Protein AF-A0A8J8A325-F1 (afdb_monomer)

Mean predicted aligned error: 7.67 Å

pLDDT: mean 87.7, std 11.77, range [43.84, 98.25]

Nearest PDB structures (foldseek):
  5xjj-assembly1_A  TM=2.596E-01  e=2.024E+00  Camelina sativa
  3zym-assembly3_C  TM=2.268E-01  e=5.357E+00  Rattus norvegicus
  7dqk-assembly1_A  TM=1.628E-01  e=7.516E+00  Nicotiana tabacum

Secondary structure (DSSP, 8-state):
---PPPPPP-HHHHHS-HHHHHHHHHHHHHHHHHHHHHHHH--SHHHHHHHHHHHHHHHHHHHHHHHHHHHHHHHHHHTT-SSS-PPPPPHHHHHHHHHHHHHHHHHHHHHHHHHHHHHHHHHHHHHTT--PPPTT---HHHHHGGG--HHHHHHHHHHHHHHHHHHHHHHHHHS---HHHHHHHHHHHHHIIIIIHHHHHHHHHHHHHHHTTTSHHHHHHHHHHHHHHHHHHHHHHHHHHHTS--S-HHHHHHHHHHHHHHHHHHHHHHHHHHHH--

Structure (mmCIF, N/CA/C/O backbone):
data_AF-A0A8J8A325-F1
#
_entry.id   AF-A0A8J8A325-F1
#
loop_
_atom_site.group_PDB
_atom_site.id
_atom_site.type_symbol
_atom_site.label_atom_id
_atom_site.label_alt_id
_atom_site.label_comp_id
_atom_site.label_asym_id
_atom_site.label_entity_id
_atom_site.label_seq_id
_atom_site.pdbx_PDB_ins_code
_atom_site.Cartn_x
_atom_site.Cartn_y
_atom_site.Cartn_z
_atom_site.occupancy
_atom_site.B_iso_or_equiv
_atom_site.auth_seq_id
_atom_site.auth_comp_id
_atom_site.auth_asym_id
_atom_site.auth_atom_id
_atom_site.pdbx_PDB_model_num
ATOM 1 N N . MET A 1 1 ? -30.802 11.562 49.527 1.00 43.84 1 MET A N 1
ATOM 2 C CA . MET A 1 1 ? -29.420 11.475 49.012 1.00 43.84 1 MET A CA 1
ATOM 3 C C . MET A 1 1 ? -29.499 11.522 47.497 1.00 43.84 1 MET A C 1
ATOM 5 O O . MET A 1 1 ? -30.023 10.593 46.902 1.00 43.84 1 MET A O 1
ATOM 9 N N . THR A 1 2 ? -29.110 12.636 46.887 1.00 47.75 2 THR A N 1
ATOM 10 C CA . THR A 1 2 ? -29.071 12.810 45.428 1.00 47.75 2 THR A CA 1
ATOM 11 C C . THR A 1 2 ? -27.750 12.255 44.907 1.00 47.75 2 THR A C 1
ATOM 13 O O . THR A 1 2 ? -26.693 12.781 45.242 1.00 47.75 2 THR A O 1
ATOM 16 N N . SER A 1 3 ? -27.804 11.169 44.136 1.00 54.34 3 SER A N 1
ATOM 17 C CA . SER A 1 3 ? -26.641 10.599 43.458 1.00 54.34 3 SER A CA 1
ATOM 18 C C . SER A 1 3 ? -26.177 11.546 42.354 1.00 54.34 3 SER A C 1
ATOM 20 O O . SER A 1 3 ? -26.906 11.776 41.389 1.00 54.34 3 SER A O 1
ATOM 22 N N . THR A 1 4 ? -24.976 12.098 42.489 1.00 52.06 4 THR A N 1
ATOM 23 C CA . THR A 1 4 ? -24.301 12.807 41.400 1.00 52.06 4 THR A CA 1
ATOM 24 C C . THR A 1 4 ? -24.094 11.827 40.238 1.00 52.06 4 THR A C 1
ATOM 26 O O . THR A 1 4 ? -23.591 10.726 40.481 1.00 52.06 4 THR A O 1
ATOM 29 N N . PRO A 1 5 ? -24.487 12.165 38.997 1.00 61.00 5 PRO A N 1
ATOM 30 C CA . PRO A 1 5 ? -24.196 11.315 37.849 1.00 61.00 5 PRO A CA 1
ATOM 31 C C . PRO A 1 5 ? -22.674 11.160 37.690 1.00 61.00 5 PRO A C 1
ATOM 33 O O . PRO A 1 5 ? -21.934 12.095 38.014 1.00 61.00 5 PRO A O 1
ATOM 36 N N . PRO A 1 6 ? -22.189 9.998 37.220 1.00 59.59 6 PRO A N 1
ATOM 37 C CA . PRO A 1 6 ? -20.764 9.778 37.021 1.00 59.59 6 PRO A CA 1
ATOM 38 C C . PRO A 1 6 ? -20.214 10.827 36.051 1.00 59.59 6 PRO A C 1
ATOM 40 O O . PRO A 1 6 ? -20.786 11.070 34.987 1.00 59.59 6 PRO A O 1
ATOM 43 N N . THR A 1 7 ? -19.112 11.468 36.436 1.00 55.84 7 THR A N 1
ATOM 44 C CA . THR A 1 7 ? -18.393 12.420 35.590 1.00 55.84 7 THR A CA 1
ATOM 45 C C . THR A 1 7 ? -18.041 11.732 34.267 1.00 55.84 7 THR A C 1
ATOM 47 O O . THR A 1 7 ? -17.404 10.676 34.306 1.00 55.84 7 THR A O 1
ATOM 50 N N . PRO A 1 8 ? -18.436 12.283 33.103 1.00 58.28 8 PRO A N 1
ATOM 51 C CA . PRO A 1 8 ? -18.044 11.731 31.813 1.00 58.28 8 PRO A CA 1
ATOM 52 C C . PRO A 1 8 ? -16.519 11.627 31.744 1.00 58.28 8 PRO A C 1
ATOM 54 O O . PRO A 1 8 ? -15.821 12.527 32.221 1.00 58.28 8 PRO A O 1
ATOM 57 N N . GLY A 1 9 ? -16.004 10.544 31.157 1.00 56.97 9 GLY A N 1
ATOM 58 C CA . GLY A 1 9 ? -14.574 10.405 30.883 1.00 56.97 9 GLY A CA 1
ATOM 59 C C . GLY A 1 9 ? -14.024 11.615 30.105 1.00 56.97 9 GLY A C 1
ATOM 60 O O . GLY A 1 9 ? -14.7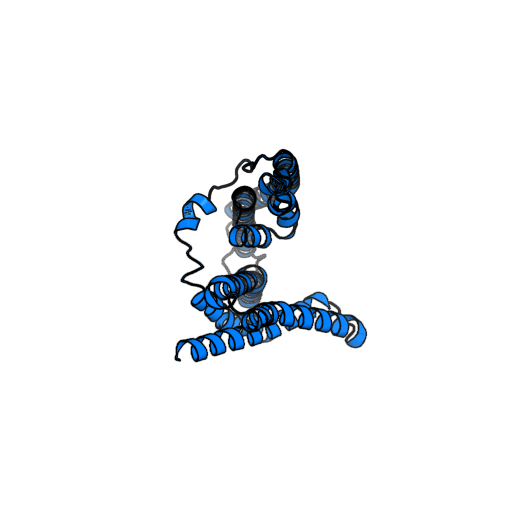93 12.396 29.539 1.00 56.97 9 GLY A O 1
ATOM 61 N N . PRO A 1 10 ? -12.698 11.826 30.087 1.00 50.62 10 PRO A N 1
ATOM 62 C CA . PRO A 1 10 ? -12.104 13.018 29.491 1.00 50.62 10 PRO A CA 1
ATOM 63 C C . PRO A 1 10 ? -12.486 13.150 28.007 1.00 50.62 10 PRO A C 1
ATOM 65 O O . PRO A 1 10 ? -11.943 12.451 27.153 1.00 50.62 10 PRO A O 1
ATOM 68 N N . LYS A 1 11 ? -13.384 14.101 27.704 1.00 56.84 11 LYS A N 1
ATOM 69 C CA . LYS A 1 11 ? -13.905 14.417 26.356 1.00 56.84 11 LYS A CA 1
ATOM 70 C C . LYS A 1 11 ? -12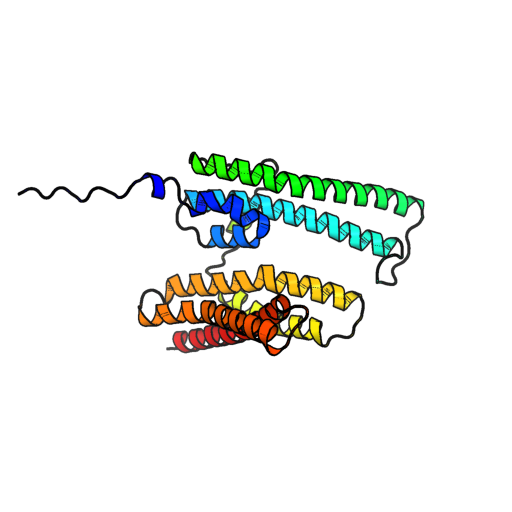.816 14.620 25.296 1.00 56.84 11 LYS A C 1
ATOM 72 O O . LYS A 1 11 ? -13.045 14.393 24.117 1.00 56.84 11 LYS A O 1
ATOM 77 N N . LEU A 1 12 ? -11.606 14.983 25.720 1.00 55.56 12 LEU A N 1
ATOM 78 C CA . LEU A 1 12 ? -10.454 15.180 24.842 1.00 55.56 12 LEU A CA 1
ATOM 79 C C . LEU A 1 12 ? -10.032 13.915 24.076 1.00 55.56 12 LEU A C 1
ATOM 81 O O . LEU A 1 12 ? -9.519 14.056 22.974 1.00 55.56 12 LEU A O 1
ATOM 85 N N . LEU A 1 13 ? -10.238 12.702 24.611 1.00 54.00 13 LEU A N 1
ATOM 86 C CA . LEU A 1 13 ? -9.902 11.457 23.896 1.00 54.00 13 LEU A CA 1
ATOM 87 C C . LEU A 1 13 ? -10.959 11.074 22.850 1.00 54.00 13 LEU A C 1
ATOM 89 O O . LEU A 1 13 ? -10.609 10.498 21.822 1.00 54.00 13 LEU A O 1
ATOM 93 N N . GLU A 1 14 ? -12.226 11.422 23.089 1.00 55.75 14 GLU A N 1
ATOM 94 C CA . GLU A 1 14 ? -13.307 11.288 22.102 1.00 55.75 14 GLU A CA 1
ATOM 95 C C . GLU A 1 14 ? -13.182 12.344 20.991 1.00 55.75 14 GLU A C 1
ATOM 97 O O . GLU A 1 14 ? -13.459 12.063 19.828 1.00 55.75 14 GLU A O 1
ATOM 102 N N . GLU A 1 15 ? -12.699 13.544 21.325 1.00 66.00 15 GLU A N 1
ATOM 103 C CA . GLU A 1 15 ? -12.418 14.612 20.358 1.00 66.00 15 GLU A CA 1
ATOM 104 C C . GLU A 1 15 ? -11.099 14.400 19.590 1.00 66.00 15 GLU A C 1
ATOM 106 O O . GLU A 1 15 ? -10.957 14.886 18.466 1.00 66.00 15 GLU A O 1
ATOM 111 N N . ARG A 1 16 ? -10.117 13.707 20.191 1.00 81.31 16 ARG A N 1
ATOM 112 C CA . ARG A 1 16 ? -8.750 13.533 19.663 1.00 81.31 16 ARG A CA 1
ATOM 113 C C . ARG A 1 16 ? -8.225 12.130 19.948 1.00 81.31 16 ARG A C 1
ATOM 115 O O . ARG A 1 16 ? -7.372 11.911 20.810 1.00 81.31 16 ARG A O 1
ATOM 122 N N . SER A 1 17 ? -8.740 11.168 19.200 1.00 89.38 17 SER A N 1
ATOM 123 C CA . SER A 1 17 ? -8.335 9.772 19.330 1.00 89.38 17 SER A CA 1
ATOM 124 C C . SER A 1 17 ? -6.838 9.571 19.032 1.00 89.38 17 SER A C 1
ATOM 126 O O . SER A 1 17 ? -6.261 10.185 18.126 1.00 89.38 17 SER A O 1
ATOM 128 N N . LEU A 1 18 ? -6.203 8.635 19.748 1.00 91.38 18 LEU A N 1
ATOM 129 C CA . LEU A 1 18 ? -4.819 8.231 19.463 1.00 91.38 18 LEU A CA 1
ATOM 130 C C . LEU A 1 18 ? -4.674 7.667 18.044 1.00 91.38 18 LEU A C 1
ATOM 132 O O . LEU A 1 18 ? -3.673 7.931 17.385 1.00 91.38 18 LEU A O 1
ATOM 136 N N . GLY A 1 19 ? -5.684 6.940 17.552 1.00 89.69 19 GLY A N 1
ATOM 137 C CA . GLY A 1 19 ? -5.702 6.423 16.184 1.00 89.69 19 GLY A CA 1
ATOM 138 C C . GLY A 1 19 ? -5.646 7.541 15.142 1.00 89.69 19 GLY A C 1
ATOM 139 O O . GLY A 1 19 ? -4.837 7.477 14.221 1.00 89.69 19 GLY A O 1
ATOM 140 N N . GLY A 1 20 ? -6.442 8.601 15.313 1.00 91.88 20 GLY A N 1
ATOM 141 C CA . GLY A 1 20 ? -6.448 9.748 14.404 1.00 91.88 20 GLY A CA 1
ATOM 142 C C . GLY A 1 20 ? -5.148 10.554 14.421 1.00 91.88 20 GLY A C 1
ATOM 143 O O . GLY A 1 20 ? -4.791 11.143 13.404 1.00 91.88 20 GLY A O 1
ATOM 144 N N . ILE A 1 21 ? -4.420 10.550 15.541 1.00 93.31 21 ILE A N 1
ATOM 145 C CA . ILE A 1 21 ? -3.106 11.195 15.657 1.00 93.31 21 ILE A CA 1
ATOM 146 C C . ILE A 1 21 ? -2.014 10.328 15.023 1.00 93.31 21 ILE A C 1
ATOM 148 O O . ILE A 1 21 ? -1.282 10.788 14.146 1.00 93.31 21 ILE A O 1
ATOM 152 N N . LEU A 1 22 ? -1.900 9.071 15.459 1.00 94.50 22 LEU A N 1
ATOM 153 C CA . LEU A 1 22 ? -0.786 8.192 15.102 1.00 94.50 22 LEU A CA 1
ATOM 154 C C . LEU A 1 22 ? -0.854 7.685 13.662 1.00 94.50 22 LEU A C 1
ATOM 156 O O . LEU A 1 22 ? 0.173 7.262 13.136 1.00 94.50 22 LEU A O 1
ATOM 160 N N . ILE A 1 23 ? -2.012 7.749 12.997 1.00 95.88 23 ILE A N 1
ATOM 161 C CA . ILE A 1 23 ? -2.148 7.241 11.627 1.00 95.88 23 ILE A CA 1
ATOM 162 C C . ILE A 1 23 ? -1.172 7.876 10.650 1.00 95.88 23 ILE A C 1
ATOM 164 O O . ILE A 1 23 ? -0.625 7.179 9.808 1.00 95.88 23 ILE A O 1
ATOM 168 N N . HIS A 1 24 ? -0.903 9.172 10.783 1.00 94.88 24 HIS A N 1
ATOM 169 C CA . HIS A 1 24 ? -0.002 9.872 9.869 1.00 94.88 24 HIS A CA 1
ATOM 170 C C . HIS A 1 24 ? 1.446 9.407 10.021 1.00 94.88 24 HIS A C 1
ATOM 172 O O . HIS A 1 24 ? 2.191 9.418 9.052 1.00 94.88 24 HIS A O 1
ATOM 178 N N . PHE A 1 25 ? 1.836 8.950 11.214 1.00 93.06 25 PHE A N 1
ATOM 179 C CA . PHE A 1 25 ? 3.147 8.352 11.449 1.00 93.06 25 PHE A CA 1
ATOM 180 C C . PHE A 1 25 ? 3.182 6.880 11.024 1.00 93.06 25 PHE A C 1
ATOM 182 O O . PHE A 1 25 ? 4.109 6.454 10.343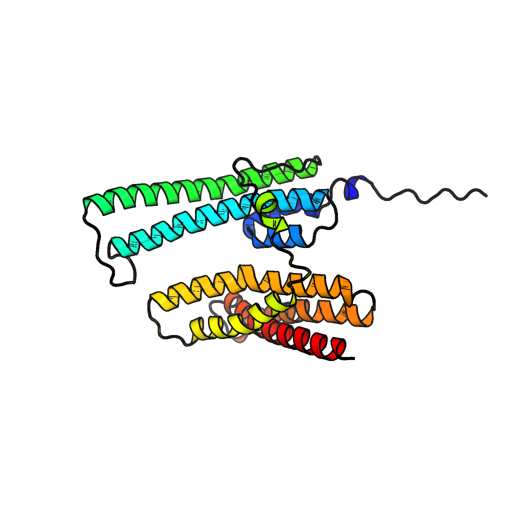 1.00 93.06 25 PHE A O 1
ATOM 189 N N . LEU A 1 26 ? 2.151 6.108 11.379 1.00 93.31 26 LEU A N 1
ATOM 190 C CA . LEU A 1 26 ? 2.057 4.683 11.057 1.00 93.31 26 LEU A CA 1
ATOM 191 C C . LEU A 1 26 ? 1.916 4.428 9.552 1.00 93.31 26 LEU A C 1
ATOM 193 O O . LEU A 1 26 ? 2.440 3.434 9.051 1.00 93.31 26 LEU A O 1
ATOM 197 N N . ALA A 1 27 ? 1.235 5.316 8.826 1.00 93.69 27 ALA A N 1
ATOM 198 C CA . ALA A 1 27 ? 1.028 5.200 7.388 1.00 93.69 27 ALA A CA 1
ATOM 199 C C . ALA A 1 27 ? 2.301 5.477 6.573 1.00 93.69 27 ALA A C 1
ATOM 201 O O . ALA A 1 27 ? 2.414 4.973 5.464 1.00 93.69 27 ALA A O 1
ATOM 202 N N . ILE A 1 28 ? 3.306 6.176 7.115 1.00 91.81 28 ILE A N 1
ATOM 203 C CA . ILE A 1 28 ? 4.577 6.409 6.406 1.00 91.81 28 ILE A CA 1
ATOM 204 C C . ILE A 1 28 ? 5.254 5.084 6.005 1.00 91.81 28 ILE A C 1
ATOM 206 O O . ILE A 1 28 ? 5.470 4.883 4.810 1.00 91.81 28 ILE A O 1
ATOM 210 N N . PRO A 1 29 ? 5.559 4.156 6.938 1.00 90.19 29 PRO A N 1
ATOM 211 C CA . PRO A 1 29 ? 6.173 2.878 6.579 1.00 90.19 29 PRO A CA 1
ATOM 212 C C . PRO A 1 29 ? 5.181 1.855 6.005 1.00 90.19 29 PRO A C 1
ATOM 214 O O . PRO A 1 29 ? 5.603 0.924 5.329 1.00 90.19 29 PRO A O 1
ATOM 217 N N . THR A 1 30 ? 3.877 1.988 6.272 1.00 91.06 30 THR A N 1
ATOM 218 C CA . THR A 1 30 ? 2.867 0.986 5.863 1.00 91.06 30 THR A CA 1
ATOM 219 C C . THR A 1 30 ? 2.075 1.368 4.609 1.00 91.06 30 THR A C 1
ATOM 221 O O . THR A 1 30 ? 1.337 0.551 4.055 1.00 91.06 30 THR A O 1
ATOM 224 N N . GLY A 1 31 ? 2.216 2.606 4.143 1.00 92.94 31 GLY A N 1
ATOM 225 C CA . GLY A 1 31 ? 1.574 3.148 2.957 1.00 92.94 31 GLY A CA 1
ATOM 226 C C . GLY A 1 31 ? 0.048 3.054 2.974 1.00 92.94 31 GLY A C 1
ATOM 227 O O . GLY A 1 31 ? -0.629 3.292 3.978 1.00 92.94 31 GLY A O 1
ATOM 228 N N . VAL A 1 32 ? -0.499 2.672 1.817 1.00 94.12 32 VAL A N 1
ATOM 229 C CA . VAL A 1 32 ? -1.942 2.484 1.596 1.00 94.12 32 VAL A CA 1
ATOM 230 C C . VAL A 1 32 ? -2.528 1.450 2.555 1.00 94.12 32 VAL A C 1
ATOM 232 O O . VAL A 1 32 ? -3.678 1.589 2.961 1.00 94.12 32 VAL A O 1
ATOM 235 N N . VAL A 1 33 ? -1.748 0.440 2.949 1.00 92.56 33 VAL A N 1
ATOM 236 C CA . VAL A 1 33 ? -2.227 -0.670 3.778 1.00 92.56 33 VAL A CA 1
ATOM 237 C C . VAL A 1 33 ? -2.598 -0.188 5.174 1.00 92.56 33 VAL A C 1
ATOM 239 O O . VAL A 1 33 ? -3.731 -0.389 5.604 1.00 92.56 33 VAL A O 1
ATOM 242 N N . GLY A 1 34 ? -1.690 0.500 5.873 1.00 92.25 34 GLY A N 1
ATOM 243 C CA . GLY A 1 34 ? -1.976 0.983 7.226 1.00 92.25 34 GLY A CA 1
ATOM 244 C C . GLY A 1 34 ? -3.054 2.063 7.250 1.00 92.25 34 GLY A C 1
ATOM 245 O O . GLY A 1 34 ? -3.971 1.997 8.071 1.00 92.25 34 GLY A O 1
ATOM 246 N N . ALA A 1 35 ? -3.003 3.007 6.303 1.00 95.12 35 ALA A N 1
ATOM 247 C CA . ALA A 1 35 ? -4.043 4.023 6.149 1.00 95.12 35 ALA A CA 1
ATOM 248 C C . ALA A 1 35 ? -5.421 3.399 5.853 1.00 95.12 35 ALA A C 1
ATOM 250 O O . ALA A 1 35 ? -6.428 3.786 6.450 1.00 95.12 35 ALA A O 1
ATOM 251 N N . GLY A 1 36 ? -5.453 2.395 4.974 1.00 93.06 36 GLY A N 1
ATOM 252 C CA . GLY A 1 36 ? -6.651 1.662 4.575 1.00 93.06 36 GLY A CA 1
ATOM 253 C C . GLY A 1 36 ? -7.253 0.844 5.710 1.00 93.06 36 GLY A C 1
ATOM 254 O O . GLY A 1 36 ? -8.451 0.964 5.968 1.00 93.06 36 GLY A O 1
ATOM 255 N N . ILE A 1 37 ? -6.431 0.072 6.431 1.00 91.88 37 ILE A N 1
ATOM 256 C CA . ILE A 1 37 ? -6.862 -0.690 7.611 1.00 91.88 37 ILE A CA 1
ATOM 257 C C . ILE A 1 37 ? -7.531 0.248 8.613 1.00 91.88 37 ILE A C 1
ATOM 259 O O . ILE A 1 37 ? -8.666 -0.005 9.017 1.00 91.88 37 ILE A O 1
ATOM 263 N N . LEU A 1 38 ? -6.879 1.355 8.987 1.00 93.69 38 LEU A N 1
ATOM 264 C CA . LEU A 1 38 ? -7.462 2.243 9.986 1.00 93.69 38 LEU A CA 1
ATOM 265 C C . LEU A 1 38 ? -8.733 2.928 9.473 1.00 93.69 38 LEU A C 1
ATOM 267 O O . LEU A 1 38 ? -9.703 3.016 10.217 1.00 93.69 38 LEU A O 1
ATOM 271 N N . TYR A 1 39 ? -8.776 3.357 8.209 1.00 93.94 39 TYR A N 1
ATOM 272 C CA . TYR A 1 39 ? -9.982 3.950 7.621 1.00 93.94 39 TYR A CA 1
ATOM 273 C C . TYR A 1 39 ? -11.179 2.986 7.655 1.00 93.94 39 TYR A C 1
ATOM 275 O O . TYR A 1 39 ? -12.311 3.398 7.927 1.00 93.94 39 TYR A O 1
ATOM 283 N N . LEU A 1 40 ? -10.930 1.695 7.416 1.00 90.75 40 LEU A N 1
ATOM 284 C CA . LEU A 1 40 ? -11.950 0.653 7.465 1.00 90.75 40 LEU A CA 1
ATOM 285 C C . LEU A 1 40 ? -12.326 0.265 8.905 1.00 90.75 40 LEU A C 1
ATOM 287 O O . LEU A 1 40 ? -13.466 -0.114 9.158 1.00 90.75 40 LEU A O 1
ATOM 291 N N . LEU A 1 41 ? -11.430 0.358 9.877 1.00 90.06 41 LEU A N 1
ATOM 292 C CA . LEU A 1 41 ? -11.751 -0.036 11.254 1.00 90.06 41 LEU A CA 1
ATOM 293 C C . LEU A 1 41 ? -12.256 1.120 12.128 1.00 90.06 41 LEU A C 1
ATOM 295 O O . LEU A 1 41 ? -12.918 0.870 13.133 1.00 90.06 41 LEU A O 1
ATOM 299 N N . ALA A 1 42 ? -11.994 2.369 11.740 1.00 91.19 42 ALA A N 1
ATOM 300 C CA . ALA A 1 42 ? -12.377 3.554 12.496 1.00 91.19 42 ALA A CA 1
ATOM 301 C C . ALA A 1 42 ? -13.900 3.687 12.656 1.00 91.19 42 ALA A C 1
ATOM 303 O O . ALA A 1 42 ? -14.655 3.696 11.675 1.00 91.19 42 ALA A O 1
ATOM 304 N N . THR A 1 43 ? -14.332 3.849 13.907 1.00 88.69 43 THR A N 1
ATOM 305 C CA . THR A 1 43 ? -15.732 4.080 14.287 1.00 88.69 43 THR A CA 1
ATOM 306 C C . THR A 1 43 ? -16.020 5.539 14.611 1.00 88.69 43 THR A C 1
ATOM 308 O O . THR A 1 43 ? -17.134 5.992 14.374 1.00 88.69 43 THR A O 1
ATOM 311 N N . ASP A 1 44 ? -15.041 6.278 15.137 1.00 90.62 44 ASP A N 1
ATOM 312 C CA . ASP A 1 44 ? -15.190 7.699 15.435 1.00 90.62 44 ASP A CA 1
ATOM 313 C C . ASP A 1 44 ? -14.830 8.577 14.227 1.00 90.62 44 ASP A C 1
ATOM 315 O O . ASP A 1 44 ? -13.949 8.268 13.415 1.00 90.62 44 ASP A O 1
ATOM 319 N N . GLU A 1 45 ? -15.522 9.709 14.124 1.00 92.00 45 GLU A N 1
ATOM 320 C CA . GLU A 1 45 ? -15.390 10.643 13.007 1.00 92.00 45 GLU A CA 1
ATOM 321 C C . GLU A 1 45 ? -13.981 11.235 12.887 1.00 92.00 45 GLU A C 1
ATOM 323 O O . GLU A 1 45 ? -13.492 11.447 11.774 1.00 92.00 45 GLU A O 1
ATOM 328 N N . PHE A 1 46 ? -13.303 11.491 14.010 1.00 93.31 46 PHE A N 1
ATOM 329 C CA . PHE A 1 46 ? -11.979 12.106 14.006 1.00 93.31 46 PHE A CA 1
ATOM 330 C C . PHE A 1 46 ? -10.923 11.163 13.416 1.00 93.31 46 PHE A C 1
ATOM 332 O O . PHE A 1 46 ? -10.204 11.546 12.483 1.00 93.31 46 PHE A O 1
ATOM 339 N N . THR A 1 47 ? -10.862 9.916 13.891 1.00 94.88 47 THR A N 1
ATOM 340 C CA . THR A 1 47 ? -9.991 8.872 13.336 1.00 94.88 47 THR A CA 1
ATOM 341 C C . THR A 1 47 ? -10.306 8.649 11.871 1.00 94.88 47 THR A C 1
ATOM 343 O O . THR A 1 47 ? -9.396 8.634 11.044 1.00 94.88 47 THR A O 1
ATOM 346 N N . LYS A 1 48 ? -11.590 8.514 11.523 1.00 94.62 48 LYS A N 1
ATOM 347 C CA . LYS A 1 48 ? -11.995 8.176 10.159 1.00 94.62 48 LYS A CA 1
ATOM 348 C C . LYS A 1 48 ? -11.621 9.262 9.157 1.00 94.62 48 LYS A C 1
ATOM 350 O O . LYS A 1 48 ? -11.142 8.946 8.068 1.00 94.62 48 LYS A O 1
ATOM 355 N N . ARG A 1 49 ? -11.762 10.540 9.524 1.00 95.31 49 ARG A N 1
ATOM 356 C CA . ARG A 1 49 ? -11.335 11.672 8.683 1.00 95.31 49 ARG A CA 1
ATOM 357 C C . ARG A 1 49 ? -9.818 11.733 8.524 1.00 95.31 49 ARG A C 1
ATOM 359 O O . ARG A 1 49 ? -9.346 11.919 7.406 1.00 95.31 49 ARG A O 1
ATOM 366 N N . ASN A 1 50 ? -9.056 11.545 9.602 1.00 96.38 50 ASN A N 1
ATOM 367 C CA . ASN A 1 50 ? -7.592 11.525 9.527 1.00 96.38 50 ASN A CA 1
ATOM 368 C C . ASN A 1 50 ? -7.077 10.341 8.701 1.00 96.38 50 ASN A C 1
ATOM 370 O O . ASN A 1 50 ? -6.237 10.531 7.824 1.00 96.38 50 ASN A O 1
ATOM 374 N N . ALA A 1 51 ? -7.633 9.149 8.918 1.00 96.50 51 ALA A N 1
ATOM 375 C CA . ALA A 1 51 ? -7.297 7.955 8.156 1.00 96.50 51 ALA A CA 1
ATOM 376 C C . ALA A 1 51 ? -7.659 8.103 6.674 1.00 96.50 51 ALA A C 1
ATOM 378 O O . ALA A 1 51 ? -6.866 7.721 5.821 1.00 96.50 51 ALA A O 1
ATOM 379 N N . ARG A 1 52 ? -8.800 8.730 6.348 1.00 96.50 52 ARG A N 1
ATOM 380 C CA . ARG A 1 52 ? -9.159 9.064 4.962 1.00 96.50 52 ARG A CA 1
ATOM 381 C C . ARG A 1 52 ? -8.125 9.980 4.315 1.00 96.50 52 ARG A C 1
ATOM 383 O O . ARG A 1 52 ? -7.685 9.698 3.210 1.00 96.50 52 ARG A O 1
ATOM 390 N N . ASN A 1 53 ? -7.727 11.053 4.999 1.00 97.00 53 ASN A N 1
ATOM 391 C CA . ASN A 1 53 ? -6.754 12.003 4.460 1.00 97.00 53 ASN A CA 1
ATOM 392 C C . ASN A 1 53 ? -5.380 11.346 4.237 1.00 97.00 53 ASN A C 1
ATOM 394 O O . ASN A 1 53 ? -4.744 11.599 3.215 1.00 97.00 53 ASN A O 1
ATOM 398 N N . ALA A 1 54 ? -4.941 10.487 5.163 1.00 97.19 54 ALA A N 1
ATOM 399 C CA . ALA A 1 54 ? -3.727 9.690 4.996 1.00 97.19 54 ALA A CA 1
ATOM 400 C C . ALA A 1 54 ? -3.865 8.694 3.830 1.00 97.19 54 ALA A C 1
ATOM 402 O O . ALA A 1 54 ? -2.947 8.541 3.028 1.00 97.19 54 ALA A O 1
ATOM 403 N N . LEU A 1 55 ? -5.025 8.048 3.691 1.00 96.69 55 LEU A N 1
ATOM 404 C CA . LEU A 1 55 ? -5.294 7.094 2.617 1.00 96.69 55 LEU A CA 1
ATOM 405 C C . LEU A 1 55 ? -5.288 7.770 1.241 1.00 96.69 55 LEU A C 1
ATOM 407 O O . LEU A 1 55 ? -4.630 7.275 0.333 1.00 96.69 55 LEU A O 1
ATOM 411 N N . ASP A 1 56 ? -5.943 8.922 1.095 1.00 97.31 56 ASP A N 1
ATOM 412 C CA . ASP A 1 56 ? -5.916 9.733 -0.130 1.00 97.31 56 ASP A CA 1
ATOM 413 C C . ASP A 1 56 ? -4.480 10.125 -0.521 1.00 97.31 56 ASP A C 1
ATOM 415 O O . ASP A 1 56 ? -4.098 10.038 -1.694 1.00 97.31 56 ASP A O 1
ATOM 419 N N . TRP A 1 57 ? -3.651 10.504 0.460 1.00 97.50 57 TRP A N 1
ATOM 420 C CA . TRP A 1 57 ? -2.230 10.771 0.233 1.00 97.50 57 TRP A CA 1
ATOM 421 C C . TRP A 1 57 ? -1.494 9.530 -0.274 1.00 97.50 57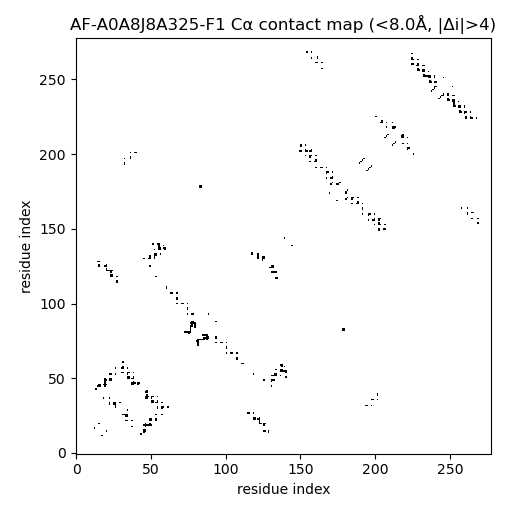 TRP A C 1
ATOM 423 O O . TRP A 1 57 ? -0.892 9.567 -1.346 1.00 97.50 57 TRP A O 1
ATOM 433 N N . HIS A 1 58 ? -1.576 8.410 0.443 1.00 96.69 58 HIS A N 1
ATOM 434 C CA . HIS A 1 58 ? -0.836 7.209 0.068 1.00 96.69 58 HIS A CA 1
ATOM 435 C C . HIS A 1 58 ? -1.337 6.568 -1.229 1.00 96.69 58 HIS A C 1
ATOM 437 O O . HIS A 1 58 ? -0.530 5.997 -1.955 1.00 96.69 58 HIS A O 1
ATOM 443 N N . LEU A 1 59 ? -2.619 6.704 -1.579 1.00 95.50 59 LEU A N 1
ATOM 444 C CA . LEU A 1 59 ? -3.126 6.313 -2.897 1.00 95.50 59 LEU A CA 1
ATOM 445 C C . LEU A 1 59 ? -2.555 7.206 -4.006 1.00 95.50 59 LEU A C 1
ATOM 447 O O . LEU A 1 59 ? -2.218 6.711 -5.079 1.00 95.50 59 LEU A O 1
ATOM 451 N N . THR A 1 60 ? -2.389 8.505 -3.740 1.00 96.06 60 THR A N 1
ATOM 452 C CA . THR A 1 60 ? -1.714 9.429 -4.666 1.00 96.06 60 THR A CA 1
ATOM 453 C C . THR A 1 60 ? -0.242 9.037 -4.848 1.00 96.06 60 THR A C 1
ATOM 455 O O . THR A 1 60 ? 0.230 8.930 -5.979 1.00 96.06 60 THR A O 1
ATOM 458 N N . VAL A 1 61 ? 0.474 8.744 -3.756 1.00 96.38 61 VAL A N 1
ATOM 459 C CA . VAL A 1 61 ? 1.866 8.259 -3.799 1.00 96.38 61 VAL A CA 1
ATOM 460 C C . VAL A 1 61 ? 1.968 6.919 -4.531 1.00 96.38 61 VAL A C 1
ATOM 462 O O . VAL A 1 61 ? 2.880 6.733 -5.336 1.00 96.38 61 VAL A O 1
ATOM 465 N N . LEU A 1 62 ? 1.027 5.998 -4.304 1.00 94.25 62 LEU A N 1
ATOM 466 C CA . LEU A 1 62 ? 0.976 4.709 -4.995 1.00 94.25 62 LEU A CA 1
ATOM 467 C C . LEU A 1 62 ? 0.776 4.894 -6.503 1.00 94.25 62 LEU A C 1
ATOM 469 O O . LEU A 1 62 ? 1.469 4.249 -7.282 1.00 94.25 62 LEU A O 1
ATOM 473 N N . LEU A 1 63 ? -0.114 5.799 -6.919 1.00 95.00 63 LEU A N 1
ATOM 474 C CA . LEU A 1 63 ? -0.324 6.118 -8.331 1.00 95.00 63 LEU A CA 1
ATOM 475 C C . LEU A 1 63 ? 0.956 6.660 -8.981 1.00 95.00 63 LEU A C 1
ATOM 477 O O . LEU A 1 63 ? 1.349 6.186 -10.044 1.00 95.00 63 LEU A O 1
ATOM 481 N N . ILE A 1 64 ? 1.633 7.609 -8.328 1.00 96.38 64 ILE A N 1
ATOM 482 C CA . ILE A 1 64 ? 2.910 8.155 -8.814 1.00 96.38 64 ILE A CA 1
ATOM 483 C C . ILE A 1 64 ? 3.964 7.046 -8.889 1.00 96.38 64 ILE A C 1
ATOM 485 O O . ILE A 1 64 ? 4.672 6.942 -9.882 1.00 96.38 64 ILE A O 1
ATOM 489 N N . THR A 1 65 ? 4.030 6.175 -7.881 1.00 95.00 65 THR A N 1
ATOM 490 C CA . THR A 1 65 ? 4.942 5.021 -7.863 1.00 95.00 65 THR A CA 1
ATOM 491 C C . THR A 1 65 ? 4.678 4.087 -9.042 1.00 95.00 65 THR A C 1
ATOM 493 O O . THR A 1 65 ? 5.609 3.741 -9.763 1.00 95.00 65 THR A O 1
ATOM 496 N N . ALA A 1 66 ? 3.418 3.721 -9.284 1.00 93.62 66 ALA A N 1
ATOM 497 C CA . ALA A 1 66 ? 3.040 2.843 -10.385 1.00 93.62 66 ALA A CA 1
ATOM 498 C C . ALA A 1 66 ? 3.385 3.455 -11.751 1.00 93.62 66 ALA A C 1
ATOM 500 O O . ALA A 1 66 ? 3.953 2.770 -12.598 1.00 93.62 66 ALA A O 1
ATOM 501 N N . ILE A 1 67 ? 3.108 4.748 -11.950 1.00 96.50 67 ILE A N 1
ATOM 502 C CA . ILE A 1 67 ? 3.456 5.461 -13.187 1.00 96.50 67 ILE A CA 1
ATOM 503 C C . ILE A 1 67 ? 4.975 5.515 -13.369 1.00 96.50 67 ILE A C 1
ATOM 505 O O . ILE A 1 67 ? 5.472 5.186 -14.445 1.00 96.50 67 ILE A O 1
ATOM 509 N N . THR A 1 68 ? 5.721 5.897 -12.332 1.00 97.25 68 THR A N 1
ATOM 510 C CA . THR A 1 68 ? 7.178 6.040 -12.403 1.00 97.25 68 THR A CA 1
ATOM 511 C C . THR A 1 68 ? 7.855 4.701 -12.672 1.00 97.25 68 THR A C 1
ATOM 513 O O . THR A 1 68 ? 8.600 4.586 -13.641 1.00 97.25 68 THR A O 1
ATOM 516 N N . PHE A 1 69 ? 7.582 3.668 -11.874 1.00 93.56 69 PHE A N 1
ATOM 517 C CA . PHE A 1 69 ? 8.236 2.368 -12.048 1.00 93.56 69 PHE A CA 1
ATOM 518 C C . PHE A 1 69 ? 7.715 1.611 -13.270 1.00 93.56 69 PHE A C 1
ATOM 520 O O . PHE A 1 69 ? 8.504 0.965 -13.951 1.00 93.56 69 PHE A O 1
ATOM 527 N N . GLY A 1 70 ? 6.434 1.756 -13.621 1.00 92.25 70 GLY A N 1
ATOM 528 C CA . GLY A 1 70 ? 5.916 1.264 -14.897 1.00 92.25 70 GLY A CA 1
ATOM 529 C C . GLY A 1 70 ? 6.639 1.898 -16.088 1.00 92.25 70 GLY A C 1
ATOM 530 O O . GLY A 1 70 ? 6.997 1.195 -17.031 1.00 92.25 70 GLY A O 1
ATOM 531 N N . SER A 1 71 ? 6.939 3.200 -16.016 1.00 94.31 71 SER A N 1
ATOM 532 C CA . SER A 1 71 ? 7.723 3.902 -17.042 1.00 94.31 71 SER A CA 1
ATOM 533 C C . SER A 1 71 ? 9.180 3.445 -17.069 1.00 94.31 71 SER A C 1
ATOM 535 O O . SER A 1 71 ? 9.710 3.241 -18.152 1.00 94.31 71 SER A O 1
ATOM 537 N N . VAL A 1 72 ? 9.816 3.232 -15.910 1.00 93.44 72 VAL A N 1
ATOM 538 C CA . VAL A 1 72 ? 11.190 2.698 -15.823 1.00 93.44 72 VAL A CA 1
ATOM 539 C C . VAL A 1 72 ? 11.284 1.317 -16.466 1.00 93.44 72 VAL A C 1
ATOM 541 O O . VAL A 1 72 ? 12.163 1.100 -17.296 1.00 93.44 72 VAL A O 1
ATOM 544 N N . LEU A 1 73 ? 10.366 0.408 -16.126 1.00 90.00 73 LEU A N 1
ATOM 545 C CA . LEU A 1 73 ? 10.319 -0.931 -16.713 1.00 90.00 73 LEU A CA 1
ATOM 546 C C . LEU A 1 73 ? 10.095 -0.849 -18.226 1.00 90.00 73 LEU A C 1
ATOM 548 O O . LEU A 1 73 ? 10.868 -1.407 -18.993 1.00 90.00 73 LEU A O 1
ATOM 552 N N . THR A 1 74 ? 9.103 -0.068 -18.661 1.00 89.81 74 THR A N 1
ATOM 553 C CA . THR A 1 74 ? 8.814 0.130 -20.090 1.00 89.81 74 THR A CA 1
ATOM 554 C C . THR A 1 74 ? 10.014 0.718 -20.837 1.00 89.81 74 THR A C 1
ATOM 556 O O . THR A 1 74 ? 10.340 0.281 -21.935 1.00 89.81 74 THR A O 1
ATOM 559 N N . TYR A 1 75 ? 10.698 1.699 -20.250 1.00 91.75 75 TYR A N 1
ATOM 560 C CA . TYR A 1 75 ? 11.887 2.310 -20.833 1.00 91.75 75 TYR A CA 1
ATOM 561 C C . TYR A 1 75 ? 13.037 1.306 -20.971 1.00 91.75 75 TYR A C 1
ATOM 563 O O . TYR A 1 75 ? 13.699 1.286 -22.009 1.00 91.75 75 TYR A O 1
ATOM 571 N N . ALA A 1 76 ? 13.251 0.451 -19.967 1.00 90.31 76 ALA A N 1
ATOM 572 C CA . ALA A 1 76 ? 14.253 -0.607 -20.034 1.00 90.31 76 ALA A CA 1
ATOM 573 C C . ALA A 1 76 ? 13.967 -1.564 -21.205 1.00 90.31 76 ALA A C 1
ATOM 575 O O . ALA A 1 76 ? 14.848 -1.768 -22.041 1.00 90.31 76 ALA A O 1
ATOM 576 N N . GLU A 1 77 ? 12.728 -2.058 -21.337 1.00 88.31 77 GLU A N 1
ATOM 577 C CA . GLU A 1 77 ? 12.317 -2.917 -22.463 1.00 88.31 77 GLU A CA 1
ATOM 578 C C . GLU A 1 77 ? 12.602 -2.253 -23.814 1.00 88.31 77 GLU A C 1
ATOM 580 O O . GLU A 1 77 ? 13.267 -2.807 -24.686 1.00 88.31 77 GLU A O 1
ATOM 585 N N . LEU A 1 78 ? 12.178 -1.000 -23.963 1.00 88.75 78 LEU A N 1
ATOM 586 C CA . LEU A 1 78 ? 12.275 -0.266 -25.221 1.00 88.75 78 LEU A CA 1
ATOM 587 C C . LEU A 1 78 ? 13.697 0.195 -25.583 1.00 88.75 78 LEU A C 1
ATOM 589 O O . LEU A 1 78 ? 13.915 0.710 -26.684 1.00 88.75 78 LEU A O 1
ATOM 593 N N . THR A 1 79 ? 14.665 0.021 -24.684 1.00 89.06 79 THR A N 1
ATOM 594 C CA . THR A 1 79 ? 16.085 0.335 -24.910 1.00 89.06 79 THR A CA 1
ATOM 595 C C . THR A 1 79 ? 16.975 -0.906 -24.966 1.00 89.06 79 THR A C 1
ATOM 597 O O . THR A 1 79 ? 18.194 -0.772 -25.066 1.00 89.06 79 THR A O 1
ATOM 600 N N . GLY A 1 80 ? 16.384 -2.106 -24.937 1.00 84.81 80 GLY A N 1
ATOM 601 C CA . GLY A 1 80 ? 17.121 -3.372 -24.937 1.00 84.81 80 GLY A CA 1
ATOM 602 C C . GLY A 1 80 ? 17.842 -3.669 -23.617 1.00 84.81 80 GLY A C 1
ATOM 603 O O . GLY A 1 80 ? 18.726 -4.517 -23.585 1.00 84.81 80 GLY A O 1
ATOM 604 N N . GLN A 1 81 ? 17.499 -2.951 -22.541 1.00 86.19 81 GLN A N 1
ATOM 605 C CA . GLN A 1 81 ? 17.965 -3.218 -21.173 1.00 86.19 81 GLN A CA 1
ATOM 606 C C . GLN A 1 81 ? 16.944 -4.014 -20.350 1.00 86.19 81 GLN A C 1
ATOM 608 O O . GLN A 1 81 ? 17.217 -4.366 -19.203 1.00 86.19 81 GLN A O 1
ATOM 613 N N . GLY A 1 82 ? 15.750 -4.213 -20.903 1.00 82.69 82 GLY A N 1
ATOM 614 C CA . GLY A 1 82 ? 14.684 -4.993 -20.303 1.00 82.69 82 GLY A CA 1
ATOM 615 C C . GLY A 1 82 ? 14.897 -6.485 -20.493 1.00 82.69 82 GLY A C 1
ATOM 616 O O . GLY A 1 82 ? 15.965 -6.942 -20.898 1.00 82.69 82 GLY A O 1
ATOM 617 N N . ILE A 1 83 ? 13.863 -7.238 -20.155 1.00 75.88 83 ILE A N 1
ATOM 618 C CA . ILE A 1 83 ? 13.927 -8.692 -20.036 1.00 75.88 83 ILE A CA 1
ATOM 619 C C . ILE A 1 83 ? 13.014 -9.403 -21.043 1.00 75.88 83 ILE A C 1
ATOM 621 O O . ILE A 1 83 ? 12.831 -10.616 -20.998 1.00 75.88 83 ILE A O 1
ATOM 625 N N . THR A 1 84 ? 12.403 -8.650 -21.955 1.00 76.38 84 THR A N 1
ATOM 626 C CA . THR A 1 84 ? 11.586 -9.180 -23.045 1.00 76.38 84 THR A CA 1
ATOM 627 C C . THR A 1 84 ? 12.181 -8.809 -24.402 1.00 76.38 84 THR A C 1
ATOM 629 O O . THR A 1 84 ? 12.796 -7.757 -24.566 1.00 76.38 84 THR A O 1
ATOM 632 N N . ASP A 1 85 ? 11.967 -9.663 -25.407 1.00 76.31 85 ASP A N 1
ATOM 633 C CA . ASP A 1 85 ? 12.449 -9.457 -26.782 1.00 76.31 85 ASP A CA 1
ATOM 634 C C . ASP A 1 85 ? 11.569 -8.454 -27.557 1.00 76.31 85 ASP A C 1
ATOM 636 O O . ASP A 1 85 ? 10.964 -8.767 -28.587 1.00 76.31 85 ASP A O 1
ATOM 640 N N . VAL A 1 86 ? 11.443 -7.233 -27.038 1.00 81.25 86 VAL A N 1
ATOM 641 C CA . VAL A 1 86 ? 10.681 -6.150 -27.673 1.00 81.25 86 VAL A CA 1
ATOM 642 C C . VAL A 1 86 ? 11.586 -5.332 -28.599 1.00 81.25 86 VAL A C 1
ATOM 644 O O . VAL A 1 86 ? 12.783 -5.169 -28.372 1.00 81.25 86 VAL A O 1
ATOM 647 N N . SER A 1 87 ? 11.011 -4.798 -29.681 1.00 83.81 87 SER A N 1
ATOM 648 C CA . SER A 1 87 ? 11.739 -3.956 -30.632 1.00 83.81 87 SER A CA 1
ATOM 649 C C . SER A 1 87 ? 12.296 -2.694 -29.967 1.00 83.81 87 SER A C 1
ATOM 651 O O . SER A 1 87 ? 11.545 -1.920 -29.368 1.00 83.81 87 SER A O 1
ATOM 653 N N . ILE A 1 88 ? 13.591 -2.451 -30.158 1.00 88.56 88 ILE A N 1
ATOM 654 C CA . ILE A 1 88 ? 14.298 -1.291 -29.610 1.00 88.56 88 ILE A CA 1
ATOM 655 C C . ILE A 1 88 ? 13.859 -0.011 -30.334 1.00 88.56 88 ILE A C 1
ATOM 657 O O . ILE A 1 88 ? 13.755 0.030 -31.563 1.00 88.56 88 ILE A O 1
ATOM 661 N N . LEU A 1 89 ? 13.620 1.053 -29.568 1.00 86.06 89 LEU A N 1
ATOM 662 C CA . LEU A 1 89 ? 13.256 2.360 -30.107 1.00 86.06 89 LEU A CA 1
ATOM 663 C C . LEU A 1 89 ? 14.408 3.026 -30.884 1.00 86.06 89 LEU A C 1
ATOM 665 O O . LEU A 1 89 ? 15.580 2.855 -30.541 1.00 86.06 89 LEU A O 1
ATOM 669 N N . PRO A 1 90 ? 14.094 3.898 -31.861 1.00 90.56 90 PRO A N 1
ATOM 6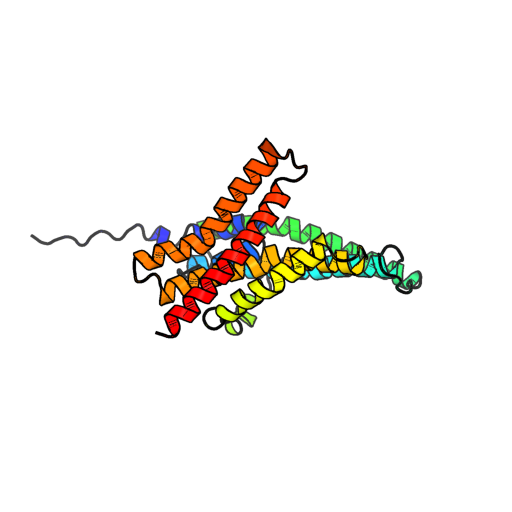70 C CA . PRO A 1 90 ? 15.078 4.801 -32.450 1.00 90.56 90 PRO A CA 1
ATOM 671 C C . PRO A 1 90 ? 15.731 5.708 -31.394 1.00 90.56 90 PRO A C 1
ATOM 673 O O . PRO A 1 90 ? 15.079 6.136 -30.438 1.00 90.56 90 PRO A O 1
ATOM 676 N N . SER A 1 91 ? 16.996 6.079 -31.612 1.00 87.62 91 SER A N 1
ATOM 677 C CA . SER A 1 91 ? 17.814 6.848 -30.656 1.00 87.62 91 SER A CA 1
ATOM 678 C C . SER A 1 91 ? 17.216 8.198 -30.233 1.00 87.62 91 SER A C 1
ATOM 680 O O . SER A 1 91 ? 17.394 8.638 -29.096 1.00 87.62 91 SER A O 1
ATOM 682 N N . SER A 1 92 ? 16.479 8.864 -31.123 1.00 89.69 92 SER A N 1
ATOM 683 C CA . SER A 1 92 ? 15.790 10.121 -30.812 1.00 89.69 92 SER A CA 1
ATOM 684 C C . SER A 1 92 ? 14.642 9.922 -29.818 1.00 89.69 92 SER A C 1
ATOM 686 O O . SER A 1 92 ? 14.480 10.725 -28.900 1.00 89.69 92 SER A O 1
ATOM 688 N N . VAL A 1 93 ? 13.876 8.837 -29.958 1.00 91.31 93 VAL A N 1
ATOM 689 C CA . VAL A 1 93 ? 12.745 8.522 -29.074 1.00 91.31 93 VAL A CA 1
ATOM 690 C C . VAL A 1 93 ? 13.251 8.036 -27.719 1.00 91.31 93 VAL A C 1
ATOM 692 O O . VAL A 1 93 ? 12.741 8.479 -26.691 1.00 91.31 93 VAL A O 1
ATOM 695 N N . SER A 1 94 ? 14.289 7.194 -27.697 1.00 91.00 94 SER A N 1
ATOM 696 C CA . SER A 1 94 ? 14.883 6.726 -26.440 1.00 91.00 94 SER A CA 1
ATOM 697 C C . SER A 1 94 ? 15.492 7.872 -25.629 1.00 91.00 94 SER A C 1
ATOM 699 O O . SER A 1 94 ? 15.301 7.922 -24.420 1.00 91.00 94 SER A O 1
ATOM 701 N N . THR A 1 95 ? 16.120 8.859 -26.275 1.00 92.88 95 THR A N 1
ATOM 702 C CA . THR A 1 95 ? 16.645 10.047 -25.576 1.00 92.88 95 THR A CA 1
ATOM 703 C C . THR A 1 95 ? 15.535 10.824 -24.859 1.00 92.88 95 THR A C 1
ATOM 705 O O . THR A 1 95 ? 15.664 11.147 -23.678 1.00 92.88 95 THR A O 1
ATOM 708 N N . VAL A 1 96 ? 14.416 11.095 -25.542 1.00 94.12 96 VAL A N 1
ATOM 709 C CA . VAL A 1 96 ? 13.273 11.805 -24.939 1.00 94.12 96 VAL A CA 1
ATOM 710 C C . VAL A 1 96 ? 12.642 10.976 -23.820 1.00 94.12 96 VAL A C 1
ATOM 712 O O . VAL A 1 96 ? 12.381 11.504 -22.738 1.00 94.12 96 VAL A O 1
ATOM 715 N N . ALA A 1 97 ? 12.439 9.675 -24.045 1.00 93.38 97 ALA A N 1
ATOM 716 C CA . ALA A 1 97 ? 11.893 8.767 -23.040 1.00 93.38 97 ALA A CA 1
ATOM 717 C C . ALA A 1 97 ? 12.790 8.682 -21.793 1.00 93.38 97 ALA A C 1
ATOM 719 O O . ALA A 1 97 ? 12.276 8.652 -20.673 1.00 93.38 97 ALA A O 1
ATOM 720 N N . GLY A 1 98 ? 14.113 8.726 -21.969 1.00 94.69 98 GLY A N 1
ATOM 721 C CA . GLY A 1 98 ? 15.083 8.777 -20.879 1.00 94.69 98 GLY A CA 1
ATOM 722 C C . GLY A 1 98 ? 14.914 10.030 -20.022 1.00 94.69 98 GLY A C 1
ATOM 723 O O . GLY A 1 98 ? 14.784 9.920 -18.806 1.00 94.69 98 GLY A O 1
ATOM 724 N N . ILE A 1 99 ? 14.802 11.210 -20.643 1.00 96.69 99 ILE A N 1
ATOM 725 C CA . ILE A 1 99 ? 14.570 12.480 -19.930 1.00 96.69 99 ILE A CA 1
ATOM 726 C C . ILE A 1 99 ? 13.267 12.429 -19.120 1.00 96.69 99 ILE A C 1
ATOM 728 O O . ILE A 1 99 ? 13.257 12.791 -17.942 1.00 96.69 99 ILE A O 1
ATOM 732 N N . VAL A 1 100 ? 12.173 11.956 -19.729 1.00 96.69 100 VAL A N 1
ATOM 733 C CA . VAL A 1 100 ? 10.870 11.831 -19.054 1.00 96.69 100 VAL A CA 1
ATOM 734 C C . VAL A 1 100 ? 10.958 10.862 -17.875 1.00 96.69 100 VAL A C 1
ATOM 736 O O . VAL A 1 100 ? 10.510 11.187 -16.776 1.00 96.69 100 VAL A O 1
ATOM 739 N N . THR A 1 101 ? 11.582 9.701 -18.072 1.00 96.50 101 THR A N 1
ATOM 740 C CA . THR A 1 101 ? 11.738 8.677 -17.030 1.00 96.50 101 THR A CA 1
ATOM 741 C C . THR A 1 101 ? 12.597 9.187 -15.872 1.00 96.50 101 THR A C 1
ATOM 743 O O . THR A 1 101 ? 12.224 9.026 -14.710 1.00 96.50 101 THR A O 1
ATOM 746 N N . SER A 1 102 ? 13.702 9.883 -16.157 1.00 96.75 102 SER A N 1
ATOM 747 C CA . SER A 1 102 ? 14.533 10.520 -15.128 1.00 96.75 102 SER A CA 1
ATOM 748 C C . SER A 1 102 ? 13.776 11.606 -14.359 1.00 96.75 102 SER A C 1
ATOM 750 O O . SER A 1 102 ? 13.886 11.675 -13.135 1.00 96.75 102 SER A O 1
ATOM 752 N N . ALA A 1 103 ? 12.971 12.427 -15.041 1.00 98.12 103 ALA A N 1
ATOM 753 C CA . ALA A 1 103 ? 12.144 13.442 -14.390 1.00 98.12 103 ALA A CA 1
ATOM 754 C C . ALA A 1 103 ? 11.081 12.815 -13.469 1.00 98.12 103 ALA A C 1
ATOM 756 O O . ALA A 1 103 ? 10.896 13.279 -12.343 1.00 98.12 103 ALA A O 1
ATOM 757 N N . LEU A 1 104 ? 10.427 11.732 -13.906 1.00 98.12 104 LEU A N 1
ATOM 758 C CA . LEU A 1 104 ? 9.478 10.966 -13.090 1.00 98.12 104 LEU A CA 1
ATOM 759 C C . LEU A 1 104 ? 10.143 10.339 -11.861 1.00 98.12 104 LEU A C 1
ATOM 761 O O . LEU A 1 104 ? 9.555 10.338 -10.777 1.00 98.12 104 LEU A O 1
ATOM 765 N N . LEU A 1 105 ? 11.370 9.835 -12.005 1.00 97.88 105 LEU A N 1
ATOM 766 C CA . LEU A 1 105 ? 12.132 9.281 -10.889 1.00 97.88 105 LEU A CA 1
ATOM 767 C C . LEU A 1 105 ? 12.503 10.370 -9.873 1.00 97.88 105 LEU A C 1
ATOM 769 O O . LEU A 1 105 ? 12.310 10.187 -8.672 1.00 97.88 105 LEU A O 1
ATOM 773 N N . MET A 1 106 ? 12.962 11.532 -10.345 1.00 98.25 106 MET A N 1
ATOM 774 C CA . MET A 1 106 ? 13.258 12.679 -9.483 1.00 98.25 106 MET A CA 1
ATOM 775 C C . MET A 1 106 ? 12.006 13.169 -8.742 1.00 98.25 106 MET A C 1
ATOM 777 O O . MET A 1 106 ? 12.058 13.414 -7.536 1.00 98.25 106 MET A O 1
ATOM 781 N N . LEU A 1 107 ? 10.865 13.248 -9.436 1.00 97.56 107 LEU A N 1
ATOM 782 C CA . LEU A 1 107 ? 9.575 13.558 -8.823 1.00 97.56 107 LEU A CA 1
ATOM 783 C C . LEU A 1 107 ? 9.202 12.528 -7.750 1.00 97.56 107 LEU A C 1
ATOM 785 O O . LEU A 1 107 ? 8.777 12.909 -6.663 1.00 97.56 107 LEU A O 1
ATOM 789 N N . TRP A 1 108 ? 9.382 11.236 -8.023 1.00 97.81 108 TRP A N 1
ATOM 790 C CA . TRP A 1 108 ? 9.073 10.173 -7.068 1.00 97.81 108 TRP A CA 1
ATOM 791 C C . TRP A 1 108 ? 9.921 10.268 -5.791 1.00 97.81 108 TRP A C 1
ATOM 793 O O . TRP A 1 108 ? 9.380 10.159 -4.686 1.00 97.81 108 TRP A O 1
ATOM 803 N N . PHE A 1 109 ? 11.221 10.560 -5.911 1.00 97.06 109 PHE A N 1
ATOM 804 C CA . PHE A 1 109 ? 12.080 10.816 -4.749 1.00 97.06 109 PHE A CA 1
ATOM 805 C C . PHE A 1 109 ? 11.621 12.045 -3.960 1.00 97.06 109 PHE A C 1
ATOM 807 O O . PHE A 1 109 ? 11.523 11.988 -2.733 1.00 97.06 109 PHE A O 1
ATOM 814 N N . ALA A 1 110 ? 11.278 13.136 -4.652 1.00 97.44 110 ALA A N 1
ATOM 815 C CA . ALA A 1 110 ? 10.765 14.343 -4.013 1.00 97.44 110 ALA A CA 1
ATOM 816 C C . ALA A 1 110 ? 9.447 14.080 -3.265 1.00 97.44 110 ALA A C 1
ATOM 818 O O . ALA A 1 110 ? 9.297 14.505 -2.124 1.00 97.44 110 ALA A O 1
ATOM 819 N N . VAL A 1 111 ? 8.515 13.330 -3.862 1.00 96.81 111 VAL A N 1
ATOM 820 C CA . VAL A 1 111 ? 7.235 12.941 -3.243 1.00 96.81 111 VAL A CA 1
ATOM 821 C C . VAL A 1 111 ? 7.448 12.011 -2.048 1.00 96.81 111 VAL A C 1
ATOM 823 O O . VAL A 1 111 ? 6.763 12.144 -1.031 1.00 96.81 111 VAL A O 1
ATOM 826 N N . THR A 1 112 ? 8.418 11.102 -2.131 1.00 93.25 112 THR A N 1
ATOM 827 C CA . THR A 1 112 ? 8.792 10.228 -1.014 1.00 93.25 112 THR A CA 1
ATOM 828 C C . THR A 1 112 ? 9.323 11.050 0.156 1.00 93.25 112 THR A C 1
ATOM 830 O O . THR A 1 112 ? 8.804 10.930 1.261 1.00 93.25 112 THR A O 1
ATOM 833 N N . ALA A 1 113 ? 10.277 11.955 -0.077 1.00 95.19 113 ALA A N 1
ATOM 834 C CA . ALA A 1 113 ? 10.782 12.856 0.961 1.00 95.19 113 ALA A CA 1
ATOM 835 C C . ALA A 1 113 ? 9.673 13.764 1.523 1.00 95.19 113 ALA A C 1
ATOM 837 O O . ALA A 1 113 ? 9.549 13.943 2.736 1.00 95.19 113 ALA A O 1
ATOM 838 N N . TRP A 1 114 ? 8.816 14.286 0.644 1.00 96.25 114 TRP A N 1
ATOM 839 C CA . TRP A 1 114 ? 7.680 15.116 1.020 1.00 96.25 114 TRP A CA 1
ATOM 840 C C . TRP A 1 114 ? 6.693 14.365 1.912 1.00 96.25 114 TRP A C 1
ATOM 842 O O . TRP A 1 114 ? 6.245 14.941 2.897 1.00 96.25 114 TRP A O 1
ATOM 852 N N . THR A 1 115 ? 6.424 13.080 1.643 1.00 96.12 115 THR A N 1
ATOM 853 C CA . THR A 1 115 ? 5.539 12.218 2.454 1.00 96.12 115 THR A CA 1
ATOM 854 C C . THR A 1 115 ? 5.903 12.256 3.936 1.00 96.12 115 THR A C 1
ATOM 856 O O . THR A 1 115 ? 5.010 12.397 4.769 1.00 96.12 115 THR A O 1
ATOM 859 N N . PHE A 1 116 ? 7.195 12.208 4.274 1.00 94.44 116 PHE A N 1
ATOM 860 C CA . PHE A 1 116 ? 7.641 12.337 5.664 1.00 94.44 116 PHE A CA 1
ATOM 861 C C . PHE A 1 116 ? 7.282 13.709 6.243 1.00 94.44 116 PHE A C 1
ATOM 863 O O . PHE A 1 116 ? 6.710 13.793 7.329 1.00 94.44 116 PHE A O 1
ATOM 870 N N . ALA A 1 117 ? 7.567 14.787 5.509 1.00 95.31 117 ALA A N 1
ATOM 871 C CA . ALA A 1 117 ? 7.291 16.146 5.963 1.00 95.31 117 ALA A CA 1
ATOM 872 C C . ALA A 1 117 ? 5.788 16.385 6.186 1.00 95.31 117 ALA A C 1
ATOM 874 O O . ALA A 1 117 ? 5.384 16.832 7.262 1.00 95.31 117 ALA A O 1
ATOM 875 N N . VAL A 1 118 ? 4.940 16.053 5.205 1.00 95.88 118 VAL A N 1
ATOM 876 C CA . VAL A 1 118 ? 3.488 16.255 5.332 1.00 95.88 118 VAL A CA 1
ATOM 877 C C . VAL A 1 118 ? 2.836 15.291 6.311 1.00 95.88 118 VAL A C 1
ATOM 879 O O . VAL A 1 118 ? 1.899 15.705 6.989 1.00 95.88 118 VAL A O 1
ATOM 882 N N . GLY A 1 119 ? 3.356 14.070 6.460 1.00 95.12 119 GLY A N 1
ATOM 883 C CA . GLY A 1 119 ? 2.909 13.127 7.486 1.00 95.12 119 GLY A CA 1
ATOM 884 C C . GLY A 1 119 ? 3.129 13.666 8.898 1.00 95.12 119 GLY A C 1
ATOM 885 O O . GLY A 1 119 ? 2.205 13.688 9.712 1.00 95.12 119 GLY A O 1
ATOM 886 N N . LEU A 1 120 ? 4.315 14.213 9.178 1.00 94.69 120 LEU A N 1
ATOM 887 C CA . LEU A 1 120 ? 4.602 14.837 10.474 1.00 94.69 120 LEU A CA 1
ATOM 888 C C . LEU A 1 120 ? 3.756 16.097 10.712 1.00 94.69 120 LEU A C 1
ATOM 890 O O . LEU A 1 120 ? 3.213 16.274 11.803 1.00 94.69 120 LEU A O 1
ATOM 894 N N . ILE A 1 121 ? 3.570 16.950 9.698 1.00 96.12 121 ILE A N 1
ATOM 895 C CA . ILE A 1 121 ? 2.693 18.130 9.805 1.00 96.12 121 ILE A CA 1
ATOM 896 C C . ILE A 1 121 ? 1.245 17.712 10.088 1.00 96.12 121 ILE A C 1
ATOM 898 O O . ILE A 1 121 ? 0.583 18.312 10.940 1.00 96.12 121 ILE A O 1
ATOM 902 N N . ALA A 1 122 ? 0.746 16.686 9.396 1.00 96.19 122 ALA A N 1
ATOM 903 C CA . ALA A 1 122 ? -0.596 16.155 9.599 1.00 96.19 122 ALA A CA 1
ATOM 904 C C . ALA A 1 122 ? -0.767 15.589 11.014 1.00 96.19 122 ALA A C 1
ATOM 906 O O . ALA A 1 122 ? -1.768 15.881 11.666 1.00 96.19 122 ALA A O 1
ATOM 907 N N . MET A 1 123 ? 0.238 14.869 11.527 1.00 95.75 123 MET A N 1
ATOM 908 C CA . MET A 1 123 ? 0.266 14.380 12.907 1.00 95.75 123 MET A CA 1
ATOM 909 C C . MET A 1 123 ? 0.195 15.528 13.919 1.00 95.75 123 MET A C 1
ATOM 911 O O . MET A 1 123 ? -0.645 15.503 14.816 1.00 95.75 123 MET A O 1
ATOM 915 N N . VAL A 1 124 ? 1.024 16.565 13.759 1.00 95.19 124 VAL A N 1
ATOM 916 C CA . VAL A 1 124 ? 0.998 17.748 14.635 1.00 95.19 124 VAL A CA 1
ATOM 917 C C . VAL A 1 124 ? -0.375 18.418 14.596 1.00 95.19 124 VAL A C 1
ATOM 919 O O . VAL A 1 124 ? -0.952 18.719 15.639 1.00 95.19 124 VAL A O 1
ATOM 922 N N . LYS A 1 125 ? -0.958 18.602 13.408 1.00 94.50 125 LYS A N 1
ATOM 923 C CA . LYS A 1 125 ? -2.311 19.161 13.273 1.00 94.50 125 LYS A CA 1
ATOM 924 C C . LYS A 1 125 ? -3.374 18.282 13.939 1.00 94.50 125 LYS A C 1
ATOM 926 O O . LYS A 1 125 ? -4.275 18.827 14.576 1.00 94.50 125 LYS A O 1
ATOM 931 N N . ALA A 1 126 ? -3.242 16.959 13.867 1.00 94.00 126 ALA A N 1
ATOM 932 C CA . ALA A 1 126 ? -4.131 16.026 14.548 1.00 94.00 126 ALA A CA 1
ATOM 933 C C . ALA A 1 126 ? -4.012 16.120 16.083 1.00 94.00 126 ALA A C 1
ATOM 935 O O . ALA A 1 126 ? -5.035 16.095 16.762 1.00 94.00 126 ALA A O 1
ATOM 936 N N . ILE A 1 127 ? -2.813 16.336 16.642 1.00 92.56 127 ILE A N 1
ATOM 937 C CA . ILE A 1 127 ? -2.619 16.597 18.088 1.00 92.56 127 ILE A CA 1
ATOM 938 C C . ILE A 1 127 ? -3.421 17.832 18.536 1.00 92.56 127 ILE A C 1
ATOM 940 O O . ILE A 1 127 ? -4.049 17.839 19.601 1.00 92.56 127 ILE A O 1
ATOM 944 N N . PHE A 1 128 ? -3.469 18.862 17.690 1.00 91.12 128 PHE A N 1
ATOM 945 C CA . PHE A 1 128 ? -4.282 20.061 17.915 1.00 91.12 128 PHE A CA 1
ATOM 946 C C . PHE A 1 128 ? -5.765 19.895 17.531 1.00 91.12 128 PHE A C 1
ATOM 948 O O . PHE A 1 128 ? -6.517 20.865 17.569 1.00 91.12 128 PHE A O 1
ATOM 955 N N . GLY A 1 129 ? -6.212 18.681 17.197 1.00 87.94 129 GLY A N 1
ATOM 956 C CA . GLY A 1 129 ? -7.613 18.363 16.908 1.00 87.94 129 GLY A CA 1
ATOM 957 C C . GLY A 1 129 ? -8.064 18.686 15.482 1.00 87.94 129 GLY A C 1
ATOM 958 O O . GLY A 1 129 ? -9.258 18.702 15.202 1.00 87.94 129 GLY A O 1
ATOM 959 N N . THR A 1 130 ? -7.137 18.937 14.555 1.00 91.25 130 THR A N 1
ATOM 960 C CA . THR A 1 130 ? -7.464 19.252 13.158 1.00 91.25 130 THR A CA 1
ATOM 961 C C . THR A 1 130 ? -7.194 18.063 12.242 1.00 91.25 130 THR A C 1
ATOM 963 O O . THR A 1 130 ? -6.045 17.672 12.046 1.00 91.25 130 THR A O 1
ATOM 966 N N . ALA A 1 131 ? -8.243 17.540 11.600 1.00 92.50 131 ALA A N 1
ATOM 967 C CA . ALA A 1 131 ? -8.104 16.573 10.512 1.00 92.50 131 ALA A CA 1
ATOM 968 C C . ALA A 1 131 ? -7.666 17.291 9.226 1.00 92.50 131 ALA A C 1
ATOM 970 O O . ALA A 1 131 ? -8.483 17.846 8.490 1.00 92.50 131 ALA A O 1
ATOM 971 N N . TRP A 1 132 ? -6.360 17.314 8.969 1.00 95.12 132 TRP A N 1
ATOM 972 C CA . TRP A 1 132 ? -5.786 18.068 7.858 1.00 95.12 132 TRP A CA 1
ATOM 973 C C . TRP A 1 132 ? -5.688 17.233 6.585 1.00 95.12 132 TRP A C 1
ATOM 975 O O . TRP A 1 132 ? -5.244 16.085 6.614 1.00 95.12 132 TRP A O 1
ATOM 985 N N . ARG A 1 133 ? -6.114 17.815 5.462 1.00 94.62 133 ARG A N 1
ATOM 986 C CA . ARG A 1 133 ? -5.956 17.209 4.142 1.00 94.62 133 ARG A CA 1
ATOM 987 C C . ARG A 1 133 ? -4.570 17.527 3.597 1.00 94.62 133 ARG A C 1
ATOM 989 O O . ARG A 1 133 ? -4.149 18.681 3.610 1.00 94.62 133 ARG A O 1
ATOM 996 N N . TYR A 1 134 ? -3.900 16.501 3.087 1.00 93.56 134 TYR A N 1
ATOM 997 C CA . TYR A 1 134 ? -2.556 16.619 2.543 1.00 93.56 134 TYR A CA 1
ATOM 998 C C . TYR A 1 134 ? -2.584 17.469 1.264 1.00 93.56 134 TYR A C 1
ATOM 1000 O O . TYR A 1 134 ? -3.474 17.276 0.424 1.00 93.56 134 TYR A O 1
ATOM 1008 N N . PRO A 1 135 ? -1.633 18.395 1.075 1.00 92.19 135 PRO A N 1
ATOM 1009 C CA . PRO A 1 135 ? -1.548 19.192 -0.137 1.00 92.19 135 PRO A CA 1
ATOM 1010 C C . PRO A 1 135 ? -1.322 18.262 -1.330 1.00 92.19 135 PRO A C 1
ATOM 1012 O O . PRO A 1 135 ? -0.570 17.295 -1.230 1.00 92.19 135 PRO A O 1
ATOM 1015 N N . PHE A 1 136 ? -2.002 18.543 -2.443 1.00 92.38 136 PHE A N 1
ATOM 1016 C CA . PHE A 1 136 ? -1.954 17.750 -3.681 1.00 92.38 136 PHE A CA 1
ATOM 1017 C C . PHE A 1 136 ? -2.514 16.319 -3.590 1.00 92.38 136 PHE A C 1
ATOM 1019 O O . PHE A 1 136 ? -2.478 15.595 -4.581 1.00 92.38 136 PHE A O 1
ATOM 1026 N N . SER A 1 137 ? -3.085 15.914 -2.449 1.00 94.19 137 SER A N 1
ATOM 1027 C CA . SER A 1 137 ? -3.789 14.630 -2.356 1.00 94.19 137 SER A CA 1
ATOM 1028 C C . SER A 1 137 ? -5.036 14.607 -3.242 1.00 94.19 137 SER A C 1
ATOM 1030 O O . SER A 1 137 ? -5.904 15.493 -3.184 1.00 94.19 137 SER A O 1
ATOM 1032 N N . LEU A 1 138 ? -5.152 13.551 -4.041 1.00 93.62 138 LEU A N 1
ATOM 1033 C CA . LEU A 1 138 ? -6.357 13.256 -4.802 1.00 93.62 138 LEU A CA 1
ATOM 1034 C C . LEU A 1 138 ? -7.444 12.745 -3.843 1.00 93.62 138 LEU A C 1
ATOM 1036 O O . LEU A 1 138 ? -7.179 11.865 -3.034 1.00 93.62 138 LEU A O 1
ATOM 1040 N N . ALA A 1 139 ? -8.672 13.269 -3.946 1.00 92.94 139 ALA A N 1
ATOM 1041 C CA . ALA A 1 139 ? -9.828 12.813 -3.152 1.00 92.94 139 ALA A CA 1
ATOM 1042 C C . ALA A 1 139 ? -10.393 11.494 -3.704 1.00 92.94 139 ALA A C 1
ATOM 10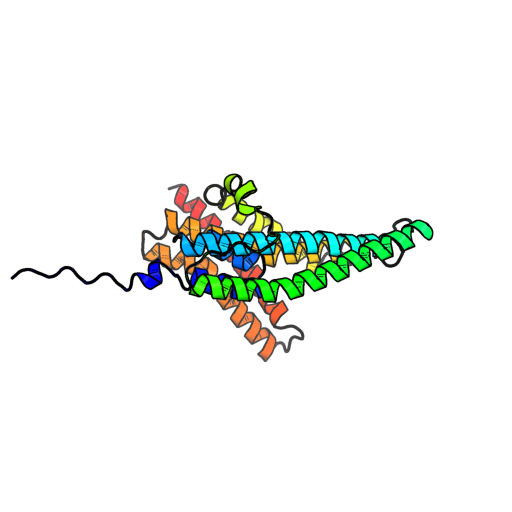44 O O . ALA A 1 139 ? -11.517 11.436 -4.206 1.00 92.94 139 ALA A O 1
ATOM 1045 N N . LEU A 1 140 ? -9.588 10.436 -3.690 1.00 90.81 140 LEU A N 1
ATOM 1046 C CA . LEU A 1 140 ? -9.944 9.152 -4.288 1.00 90.81 140 LEU A CA 1
ATOM 1047 C C . LEU A 1 140 ? -10.952 8.403 -3.423 1.00 90.81 140 LEU A C 1
ATOM 1049 O O . LEU A 1 140 ? -11.909 7.842 -3.951 1.00 90.81 140 LEU A O 1
ATOM 1053 N N . VAL A 1 141 ? -10.788 8.439 -2.102 1.00 90.38 141 VAL A N 1
ATOM 1054 C CA . VAL A 1 141 ? -11.703 7.775 -1.169 1.00 90.38 141 VAL A CA 1
ATOM 1055 C C . VAL A 1 141 ? -13.083 8.421 -1.214 1.00 90.38 141 VAL A C 1
ATOM 1057 O O . VAL A 1 141 ? -14.088 7.721 -1.234 1.00 90.38 141 VAL A O 1
ATOM 1060 N N . GLU A 1 142 ? -13.153 9.748 -1.278 1.00 88.25 142 GLU A N 1
ATOM 1061 C CA . GLU A 1 142 ? -14.428 10.460 -1.415 1.00 88.25 142 GLU A CA 1
ATOM 1062 C C . GLU A 1 142 ? -15.100 10.172 -2.765 1.00 88.25 142 GLU A C 1
ATOM 1064 O O . GLU A 1 142 ? -16.307 9.956 -2.823 1.00 88.25 142 GLU A O 1
ATOM 1069 N N . ARG A 1 143 ? -14.316 10.103 -3.847 1.00 87.38 143 ARG A N 1
ATOM 1070 C CA . ARG A 1 143 ? -14.835 9.887 -5.202 1.00 87.38 143 ARG A CA 1
ATOM 1071 C C . ARG A 1 143 ? -15.285 8.450 -5.467 1.00 87.38 143 ARG A C 1
ATOM 1073 O O . ARG A 1 143 ? -16.272 8.243 -6.169 1.00 87.38 143 ARG A O 1
ATOM 1080 N N . PHE A 1 144 ? -14.557 7.463 -4.950 1.00 85.75 144 PHE A N 1
ATOM 1081 C CA . PHE A 1 144 ? -14.756 6.050 -5.290 1.00 85.75 144 PHE A CA 1
ATOM 1082 C C . PHE A 1 144 ? -15.207 5.186 -4.112 1.00 85.75 144 PHE A C 1
ATOM 1084 O O . PHE A 1 144 ? -15.755 4.111 -4.339 1.00 85.75 144 PHE A O 1
ATOM 1091 N N . GLY A 1 145 ? -15.037 5.637 -2.867 1.00 77.94 145 GLY A N 1
ATOM 1092 C CA . GLY A 1 145 ? -15.326 4.835 -1.676 1.00 77.94 145 GLY A CA 1
ATOM 1093 C C . GLY A 1 145 ? -16.783 4.383 -1.574 1.00 77.94 145 GLY A C 1
ATOM 1094 O O . GLY A 1 145 ? -17.036 3.264 -1.142 1.00 77.94 145 GLY A O 1
ATOM 1095 N N . SER A 1 146 ? -17.736 5.189 -2.054 1.00 76.56 146 SER A N 1
ATOM 1096 C CA . SER A 1 146 ? -19.160 4.818 -2.102 1.00 76.56 146 SER A CA 1
ATOM 1097 C C . SER A 1 146 ? -19.457 3.619 -3.012 1.00 76.56 146 SER A C 1
ATOM 1099 O O . SER A 1 146 ? -20.460 2.941 -2.814 1.00 76.56 146 SER A O 1
ATOM 1101 N N . HIS A 1 147 ? -18.586 3.323 -3.980 1.00 75.94 147 HIS A N 1
ATOM 1102 C CA . HIS A 1 147 ? -18.744 2.197 -4.903 1.00 75.94 147 HIS A CA 1
ATOM 1103 C C . HIS A 1 147 ? -18.181 0.883 -4.334 1.00 75.94 147 HIS A C 1
ATOM 1105 O O . HIS A 1 147 ? -18.382 -0.183 -4.919 1.00 75.94 147 HIS A O 1
ATOM 1111 N N . ILE A 1 148 ? -17.467 0.942 -3.204 1.00 70.31 148 ILE A N 1
ATOM 1112 C CA . ILE A 1 148 ? -16.770 -0.195 -2.600 1.00 70.31 148 ILE A CA 1
ATOM 1113 C C . ILE A 1 148 ? -17.473 -0.561 -1.287 1.00 70.31 148 ILE A C 1
ATOM 1115 O O . ILE A 1 148 ? -17.075 -0.123 -0.208 1.00 70.31 148 ILE A O 1
ATOM 1119 N N . ASN A 1 149 ? -18.516 -1.396 -1.364 1.00 70.06 149 ASN A N 1
ATOM 1120 C CA . ASN A 1 149 ? -19.115 -1.984 -0.164 1.00 70.06 149 ASN A CA 1
ATOM 1121 C C . ASN A 1 149 ? -18.414 -3.301 0.204 1.00 70.06 149 ASN A C 1
ATOM 1123 O O . ASN A 1 149 ? -18.680 -4.348 -0.386 1.00 70.06 149 ASN A O 1
ATOM 1127 N N . LEU A 1 150 ? -17.500 -3.244 1.177 1.00 70.06 150 LEU A N 1
ATOM 1128 C CA . LEU A 1 150 ? -16.832 -4.434 1.717 1.00 70.06 150 LEU A CA 1
ATOM 1129 C C . LEU A 1 150 ? -17.731 -5.263 2.646 1.00 70.06 150 LEU A C 1
ATOM 1131 O O . LEU A 1 150 ? -17.453 -6.446 2.806 1.00 70.06 150 LEU A O 1
ATOM 1135 N N . SER A 1 151 ? -18.768 -4.668 3.251 1.00 71.31 151 SER A N 1
ATOM 1136 C CA . SER A 1 151 ? -19.670 -5.394 4.162 1.00 71.31 151 SER A CA 1
ATOM 1137 C C . SER A 1 151 ? -20.465 -6.452 3.395 1.00 71.31 151 SER A C 1
ATOM 1139 O O . SER A 1 151 ? -20.472 -7.599 3.804 1.00 71.31 151 SER A O 1
ATOM 1141 N N . ASP A 1 152 ? -20.974 -6.147 2.199 1.00 77.19 152 ASP A N 1
ATOM 1142 C CA . ASP A 1 152 ? -21.734 -7.140 1.416 1.00 77.19 152 ASP A CA 1
ATOM 1143 C C . ASP A 1 152 ? -20.837 -8.117 0.634 1.00 77.19 152 ASP A C 1
ATOM 1145 O O . ASP A 1 152 ? -21.267 -9.192 0.222 1.00 77.19 152 ASP A O 1
ATOM 1149 N N . ARG A 1 153 ? -19.576 -7.740 0.378 1.00 84.44 153 ARG A N 1
ATOM 1150 C CA . ARG A 1 153 ? -18.657 -8.482 -0.508 1.00 84.44 153 ARG A CA 1
ATOM 1151 C C . ARG A 1 153 ? -17.587 -9.278 0.230 1.00 84.44 153 ARG A C 1
ATOM 1153 O O . ARG A 1 153 ? -16.696 -9.827 -0.419 1.00 84.44 153 ARG A O 1
ATOM 1160 N N . TRP A 1 154 ? -17.660 -9.364 1.555 1.00 87.50 154 TRP A N 1
ATOM 1161 C CA . TRP A 1 154 ? -16.675 -10.089 2.356 1.00 87.50 154 TRP A CA 1
ATOM 1162 C C . TRP A 1 154 ? -16.431 -11.538 1.872 1.00 87.50 154 TRP A C 1
ATOM 1164 O O . TRP A 1 154 ? -15.256 -11.911 1.811 1.00 87.50 154 TRP A O 1
ATOM 1174 N N . PRO A 1 155 ? -17.433 -12.337 1.421 1.00 89.00 155 PRO A N 1
ATOM 1175 C CA . PRO A 1 155 ? -17.170 -13.709 0.984 1.00 89.00 155 PRO A CA 1
ATOM 1176 C C . PRO A 1 155 ? -16.331 -13.749 -0.293 1.00 89.00 155 PRO A C 1
ATOM 1178 O O . PRO A 1 155 ? -15.457 -14.599 -0.429 1.00 89.00 155 PRO A O 1
ATOM 1181 N N . LEU A 1 156 ? -16.550 -12.799 -1.211 1.00 91.12 156 LEU A N 1
ATOM 1182 C CA . LEU A 1 156 ? -15.796 -12.698 -2.462 1.00 91.12 156 LEU A CA 1
ATOM 1183 C C . LEU A 1 156 ? -14.330 -12.340 -2.210 1.00 91.12 156 LEU A C 1
ATOM 1185 O O . LEU A 1 156 ? -13.455 -12.852 -2.903 1.00 91.12 156 LEU A O 1
ATOM 1189 N N . VAL A 1 157 ? -14.053 -11.492 -1.214 1.00 92.44 157 VAL A N 1
ATOM 1190 C CA . VAL A 1 157 ? -12.678 -11.145 -0.822 1.00 92.44 157 VAL A CA 1
ATOM 1191 C C . VAL A 1 157 ? -11.951 -12.380 -0.289 1.00 92.44 157 VAL A C 1
ATOM 1193 O O . VAL A 1 157 ? -10.854 -12.688 -0.754 1.00 92.44 157 VAL A O 1
ATOM 1196 N N . ILE A 1 158 ? -12.581 -13.118 0.632 1.00 93.69 158 ILE A N 1
ATOM 1197 C CA . ILE A 1 158 ? -11.993 -14.333 1.214 1.00 93.69 158 ILE A CA 1
ATOM 1198 C C . ILE A 1 158 ? -11.824 -15.420 0.145 1.00 93.69 158 ILE A C 1
ATOM 1200 O O . ILE A 1 158 ? -10.757 -16.023 0.050 1.00 93.69 158 ILE A O 1
ATOM 1204 N N . LEU A 1 159 ? -12.832 -15.644 -0.704 1.00 94.75 159 LEU A N 1
ATOM 1205 C CA . LEU A 1 159 ? -12.753 -16.613 -1.798 1.00 94.75 159 LEU A CA 1
ATOM 1206 C C . LEU A 1 159 ? -11.646 -16.247 -2.793 1.00 94.75 159 LEU A C 1
ATOM 1208 O O . LEU A 1 159 ? -10.860 -17.107 -3.186 1.00 94.75 159 LEU A O 1
ATOM 1212 N N . GLY A 1 160 ? -11.547 -14.966 -3.156 1.00 94.56 160 GLY A N 1
ATOM 1213 C CA . GLY A 1 160 ? -10.470 -14.453 -3.996 1.00 94.56 160 GLY A CA 1
ATOM 1214 C C . GLY A 1 160 ? -9.094 -14.751 -3.401 1.00 94.56 160 GLY A C 1
ATOM 1215 O O . GLY A 1 160 ? -8.218 -15.228 -4.115 1.00 94.56 160 GLY A O 1
ATOM 1216 N N . TYR A 1 161 ? -8.914 -14.554 -2.091 1.00 96.31 161 TYR A N 1
ATOM 1217 C CA . TYR A 1 161 ? -7.679 -14.919 -1.393 1.00 96.31 161 TYR A CA 1
ATOM 1218 C C . TYR A 1 161 ? -7.394 -16.424 -1.429 1.00 96.31 161 TYR A C 1
ATOM 1220 O O . TYR A 1 161 ? -6.285 -16.824 -1.781 1.00 96.31 161 TYR A O 1
ATOM 1228 N N . ILE A 1 162 ? -8.392 -17.259 -1.128 1.00 96.94 162 ILE A N 1
ATOM 1229 C CA . ILE A 1 162 ? -8.255 -18.724 -1.121 1.00 96.94 162 ILE A CA 1
ATOM 1230 C C . ILE A 1 162 ? -7.820 -19.256 -2.489 1.00 96.94 162 ILE A C 1
ATOM 1232 O O . ILE A 1 162 ? -7.005 -20.175 -2.546 1.00 96.94 162 ILE A O 1
ATOM 1236 N N . VAL A 1 163 ? -8.344 -18.685 -3.577 1.00 96.62 163 VAL A N 1
ATOM 1237 C CA . VAL A 1 163 ? -8.027 -19.113 -4.946 1.00 96.62 163 VAL A CA 1
ATOM 1238 C C . VAL A 1 163 ? -6.690 -18.542 -5.420 1.00 96.62 163 VAL A C 1
ATOM 1240 O O . VAL A 1 163 ? -5.862 -19.280 -5.948 1.00 96.62 163 VAL A O 1
ATOM 1243 N N . LEU A 1 164 ? -6.452 -17.241 -5.236 1.00 95.81 164 LEU A N 1
ATOM 1244 C CA . LEU A 1 164 ? -5.271 -16.573 -5.793 1.00 95.81 164 LEU A CA 1
ATOM 1245 C C . LEU A 1 164 ? -3.988 -16.868 -5.013 1.00 95.81 164 LEU A C 1
ATOM 1247 O O . LEU A 1 164 ? -2.926 -16.951 -5.625 1.00 95.81 164 LEU A O 1
ATOM 1251 N N . SER A 1 165 ? -4.068 -17.045 -3.690 1.00 95.94 165 SER A N 1
ATOM 1252 C CA . SER A 1 165 ? -2.898 -17.310 -2.842 1.00 95.94 165 SER A CA 1
ATOM 1253 C C . SER A 1 165 ? -2.080 -18.527 -3.312 1.00 95.94 165 SER A C 1
ATOM 1255 O O . SER A 1 165 ? -0.909 -18.345 -3.651 1.00 95.94 165 SER A O 1
ATOM 1257 N N . PRO A 1 166 ? -2.647 -19.745 -3.444 1.00 95.06 166 PRO A N 1
ATOM 1258 C CA . PRO A 1 166 ? -1.876 -20.911 -3.873 1.00 95.06 166 PRO A CA 1
ATOM 1259 C C . PRO A 1 166 ? -1.374 -20.796 -5.315 1.00 95.06 166 PRO A C 1
ATOM 1261 O O . PRO A 1 166 ? -0.290 -21.291 -5.603 1.00 95.06 166 PRO A O 1
ATOM 1264 N N . LEU A 1 167 ? -2.105 -20.119 -6.210 1.00 93.19 167 LEU A N 1
ATOM 1265 C CA . LEU A 1 167 ? -1.666 -19.897 -7.593 1.00 93.19 167 LEU A CA 1
ATOM 1266 C C . LEU A 1 167 ? -0.421 -19.005 -7.657 1.00 93.19 167 LEU A C 1
ATOM 1268 O O . LEU A 1 167 ? 0.528 -19.315 -8.373 1.00 93.19 167 LEU A O 1
ATOM 1272 N N . LEU A 1 168 ? -0.413 -17.917 -6.885 1.00 93.44 168 LEU A N 1
ATOM 1273 C CA . LEU A 1 168 ? 0.715 -16.991 -6.821 1.00 93.44 168 LEU A CA 1
ATOM 1274 C C . LEU A 1 168 ? 1.925 -17.623 -6.136 1.00 93.44 168 LEU A C 1
ATOM 1276 O O . LEU A 1 168 ? 3.034 -17.510 -6.648 1.00 93.44 168 LEU A O 1
ATOM 1280 N N . ILE A 1 169 ? 1.717 -18.338 -5.028 1.00 93.19 169 ILE A N 1
ATOM 1281 C CA . ILE A 1 169 ? 2.789 -19.085 -4.362 1.00 93.19 169 ILE A CA 1
ATOM 1282 C C . ILE A 1 169 ? 3.354 -20.157 -5.296 1.00 93.19 169 ILE A C 1
ATOM 1284 O O . ILE A 1 169 ? 4.569 -20.264 -5.437 1.00 93.19 169 ILE A O 1
ATOM 1288 N N . TRP A 1 170 ? 2.499 -20.906 -5.996 1.00 92.94 170 TRP A N 1
ATOM 1289 C CA . TRP A 1 170 ? 2.964 -21.891 -6.964 1.00 92.94 170 TRP A CA 1
ATOM 1290 C C . TRP A 1 170 ? 3.808 -21.246 -8.067 1.00 92.94 170 TRP A C 1
ATOM 1292 O O . TRP A 1 170 ? 4.881 -21.752 -8.386 1.00 92.94 170 TRP A O 1
ATOM 1302 N N . ALA A 1 171 ? 3.372 -20.100 -8.597 1.00 90.88 171 ALA A N 1
ATOM 1303 C CA . ALA A 1 171 ? 4.120 -19.382 -9.620 1.00 90.88 171 ALA A CA 1
ATOM 1304 C C . ALA A 1 171 ? 5.506 -18.934 -9.129 1.00 90.88 171 ALA A C 1
ATOM 1306 O O . ALA A 1 171 ? 6.480 -19.076 -9.859 1.00 90.88 171 ALA A O 1
ATOM 1307 N N . VAL A 1 172 ? 5.610 -18.454 -7.886 1.00 89.88 172 VAL A N 1
ATOM 1308 C CA . VAL A 1 172 ? 6.882 -18.016 -7.286 1.00 89.88 172 VAL A CA 1
ATOM 1309 C C . VAL A 1 172 ? 7.889 -19.166 -7.149 1.00 89.88 172 VAL A C 1
ATOM 1311 O O . VAL A 1 172 ? 9.078 -18.954 -7.371 1.00 89.88 172 VAL A O 1
ATOM 1314 N N . PHE A 1 173 ? 7.442 -20.371 -6.782 1.00 90.19 173 PHE A N 1
ATOM 1315 C CA . PHE A 1 173 ? 8.347 -21.490 -6.477 1.00 90.19 173 PHE A CA 1
ATOM 1316 C C . PHE A 1 173 ? 8.561 -22.476 -7.627 1.00 90.19 173 PHE A C 1
ATOM 1318 O O . PHE A 1 173 ? 9.597 -23.138 -7.672 1.00 90.19 173 PHE A O 1
ATOM 1325 N N . PHE A 1 174 ? 7.583 -22.621 -8.521 1.00 90.19 174 PHE A N 1
ATOM 1326 C CA . PHE A 1 174 ? 7.550 -23.724 -9.483 1.00 90.19 174 PHE A CA 1
ATOM 1327 C C . PHE A 1 174 ? 7.364 -23.291 -10.930 1.00 90.19 174 PHE A C 1
ATOM 1329 O O . PHE A 1 174 ? 7.553 -24.124 -11.821 1.00 90.19 174 PHE A O 1
ATOM 1336 N N . ALA A 1 175 ? 6.980 -22.040 -11.202 1.00 87.00 175 ALA A N 1
ATOM 1337 C CA . ALA A 1 175 ? 6.885 -21.625 -12.590 1.00 87.00 175 ALA A CA 1
ATOM 1338 C C . ALA A 1 175 ? 8.282 -21.580 -13.229 1.00 87.00 175 ALA A C 1
ATOM 1340 O O . ALA A 1 175 ? 9.271 -21.296 -12.546 1.00 87.00 175 ALA A O 1
ATOM 1341 N N . PRO A 1 176 ? 8.380 -21.852 -14.542 1.00 84.94 176 PRO A N 1
ATOM 1342 C CA . PRO A 1 176 ? 9.630 -21.685 -15.262 1.00 84.94 176 PRO A CA 1
ATOM 1343 C C . PRO A 1 176 ? 10.185 -20.283 -15.027 1.00 84.94 176 PRO A C 1
ATOM 1345 O O . PRO A 1 176 ? 9.430 -19.308 -15.076 1.00 84.94 176 PRO A O 1
ATOM 1348 N N . ALA A 1 177 ? 11.498 -20.192 -14.814 1.00 77.44 177 ALA A N 1
ATOM 1349 C CA . ALA A 1 177 ? 12.217 -18.930 -14.701 1.00 77.44 177 ALA A CA 1
ATOM 1350 C C . ALA A 1 177 ? 12.296 -18.252 -16.076 1.00 77.44 177 ALA A C 1
ATOM 1352 O O . ALA A 1 177 ? 13.350 -18.193 -16.702 1.00 77.44 177 ALA A O 1
ATOM 1353 N N . ASN A 1 178 ? 11.143 -17.813 -16.575 1.00 81.44 178 ASN A N 1
ATOM 1354 C CA . ASN A 1 178 ? 11.075 -16.830 -17.628 1.00 81.44 178 ASN A CA 1
ATOM 1355 C C . ASN A 1 178 ? 10.877 -15.453 -16.990 1.00 81.44 178 ASN A C 1
ATOM 1357 O O . ASN A 1 178 ? 10.238 -15.278 -15.950 1.00 81.44 178 ASN A O 1
ATOM 1361 N N . ASP A 1 179 ? 11.455 -14.476 -17.649 1.00 76.06 179 ASP A N 1
ATOM 1362 C CA . ASP A 1 179 ? 11.572 -13.115 -17.168 1.00 76.06 179 ASP A CA 1
ATOM 1363 C C . ASP A 1 179 ? 10.208 -12.454 -16.887 1.00 76.06 179 ASP A C 1
ATOM 1365 O O . ASP A 1 179 ? 9.988 -11.843 -15.835 1.00 76.06 179 ASP A O 1
ATOM 1369 N N . ALA A 1 180 ? 9.227 -12.682 -17.762 1.00 80.31 180 ALA A N 1
ATOM 1370 C CA . ALA A 1 180 ? 7.875 -12.153 -17.604 1.00 80.31 180 ALA A CA 1
ATOM 1371 C C . ALA A 1 180 ? 7.110 -12.762 -16.410 1.00 80.31 180 ALA A C 1
ATOM 1373 O O . ALA A 1 180 ? 6.420 -12.039 -15.688 1.00 80.31 180 ALA A O 1
ATOM 1374 N N . ILE A 1 181 ? 7.215 -14.076 -16.176 1.00 83.56 181 ILE A N 1
ATOM 1375 C CA . ILE A 1 181 ? 6.560 -14.751 -15.046 1.00 83.56 181 ILE A CA 1
ATOM 1376 C C . ILE A 1 181 ? 7.233 -14.352 -13.738 1.00 83.56 181 ILE A C 1
ATOM 1378 O O . ILE A 1 181 ? 6.528 -14.161 -12.749 1.00 83.56 181 ILE A O 1
ATOM 1382 N N . VAL A 1 182 ? 8.554 -14.165 -13.710 1.00 82.06 182 VAL A N 1
ATOM 1383 C CA . VAL A 1 182 ? 9.252 -13.666 -12.515 1.00 82.06 182 VAL A CA 1
ATOM 1384 C C . VAL A 1 182 ? 8.730 -12.279 -12.128 1.00 82.06 182 VAL A C 1
ATOM 1386 O O . VAL A 1 182 ? 8.359 -12.068 -10.975 1.00 82.06 182 VAL A O 1
ATOM 1389 N N . ILE A 1 183 ? 8.593 -11.354 -13.085 1.00 82.12 183 ILE A N 1
ATOM 1390 C CA . ILE A 1 183 ? 7.996 -10.036 -12.816 1.00 82.12 183 ILE A CA 1
ATOM 1391 C C . ILE A 1 183 ? 6.544 -10.170 -12.346 1.00 82.12 183 ILE A C 1
ATOM 1393 O O . ILE A 1 183 ? 6.158 -9.588 -11.328 1.00 82.12 183 ILE A O 1
ATOM 1397 N N . LEU A 1 184 ? 5.726 -10.926 -13.080 1.00 86.62 184 LEU A N 1
ATOM 1398 C CA . LEU A 1 184 ? 4.301 -11.057 -12.786 1.00 86.62 184 LEU A CA 1
ATOM 1399 C C . LEU A 1 184 ? 4.064 -11.693 -11.412 1.00 86.62 184 LEU A C 1
ATOM 1401 O O . LEU A 1 184 ? 3.214 -11.226 -10.656 1.00 86.62 184 LEU A O 1
ATOM 1405 N N . SER A 1 185 ? 4.827 -12.731 -11.073 1.00 88.31 185 SER A N 1
ATOM 1406 C CA . SER A 1 185 ? 4.761 -13.394 -9.771 1.00 88.31 185 SER A CA 1
ATOM 1407 C C . SER A 1 185 ? 5.258 -12.486 -8.647 1.00 88.31 185 SER A C 1
ATOM 1409 O O . SER A 1 185 ? 4.627 -12.463 -7.595 1.00 88.31 185 SER A O 1
ATOM 1411 N N . ALA A 1 186 ? 6.289 -11.662 -8.867 1.00 87.62 186 ALA A N 1
ATOM 1412 C CA . ALA A 1 186 ? 6.753 -10.688 -7.880 1.00 87.62 186 ALA A CA 1
ATOM 1413 C C . ALA A 1 186 ? 5.689 -9.618 -7.575 1.00 87.62 186 ALA A C 1
ATOM 1415 O O . ALA A 1 186 ? 5.342 -9.397 -6.412 1.00 87.62 186 ALA A O 1
ATOM 1416 N N . PHE A 1 187 ? 5.106 -8.989 -8.603 1.00 88.94 187 PHE A N 1
ATOM 1417 C CA . PHE A 1 187 ? 4.012 -8.026 -8.413 1.00 88.94 187 PHE A CA 1
ATOM 1418 C C . PHE A 1 187 ? 2.751 -8.685 -7.850 1.00 88.94 187 PHE A C 1
ATOM 1420 O O . PHE A 1 187 ? 2.083 -8.106 -6.991 1.00 88.94 187 PHE A O 1
ATOM 1427 N N . GLY A 1 188 ? 2.441 -9.903 -8.292 1.00 92.81 188 GLY A N 1
ATOM 1428 C CA . GLY A 1 188 ? 1.339 -10.697 -7.766 1.00 92.81 188 GLY A CA 1
ATOM 1429 C C . GLY A 1 188 ? 1.515 -11.002 -6.279 1.00 92.81 188 GLY A C 1
ATOM 1430 O O . GLY A 1 188 ? 0.589 -10.785 -5.501 1.00 92.81 188 GLY A O 1
ATOM 1431 N N . LEU A 1 189 ? 2.713 -11.412 -5.859 1.00 93.50 189 LEU A N 1
ATOM 1432 C CA . LEU A 1 189 ? 3.049 -11.668 -4.459 1.00 93.50 189 LEU A CA 1
ATOM 1433 C C . LEU A 1 189 ? 2.964 -10.389 -3.615 1.00 93.50 189 LEU A C 1
ATOM 1435 O O . LEU A 1 189 ? 2.401 -10.418 -2.522 1.00 93.50 189 LEU A O 1
ATOM 1439 N N . LEU A 1 190 ? 3.438 -9.249 -4.129 1.00 91.19 190 LEU A N 1
ATOM 1440 C CA . LEU A 1 190 ? 3.257 -7.953 -3.466 1.00 91.19 190 LEU A CA 1
ATOM 1441 C C . LEU A 1 190 ? 1.772 -7.600 -3.310 1.00 91.19 190 LEU A C 1
ATOM 1443 O O . LEU A 1 190 ? 1.349 -7.204 -2.225 1.00 91.19 190 LEU A O 1
ATOM 1447 N N . GLY A 1 191 ? 0.965 -7.784 -4.357 1.00 91.50 191 GLY A N 1
ATOM 1448 C CA . GLY A 1 191 ? -0.484 -7.576 -4.308 1.00 91.50 191 GLY A CA 1
ATOM 1449 C C . GLY A 1 191 ? -1.190 -8.516 -3.325 1.00 91.50 191 GLY A C 1
ATOM 1450 O O . GLY A 1 191 ? -2.109 -8.099 -2.616 1.00 91.50 191 GLY A O 1
ATOM 1451 N N . LEU A 1 192 ? -0.729 -9.764 -3.223 1.00 94.81 192 LEU A N 1
ATOM 1452 C CA . LEU A 1 192 ? -1.219 -10.742 -2.256 1.00 94.81 192 LEU A CA 1
ATOM 1453 C C . LEU A 1 192 ? -0.909 -10.309 -0.821 1.00 94.81 192 LEU A C 1
ATOM 1455 O O . LEU A 1 192 ? -1.818 -10.265 0.009 1.00 94.81 192 LEU A O 1
ATOM 1459 N N . ILE A 1 193 ? 0.349 -9.971 -0.530 1.00 93.06 193 ILE A N 1
ATOM 1460 C CA . ILE A 1 193 ? 0.821 -9.626 0.819 1.00 93.06 193 ILE A CA 1
ATOM 1461 C C . ILE A 1 193 ? 0.242 -8.283 1.274 1.00 93.06 193 ILE A C 1
ATOM 1463 O O . ILE A 1 193 ? -0.286 -8.183 2.379 1.00 93.06 193 ILE A O 1
ATOM 1467 N N . LEU A 1 194 ? 0.323 -7.252 0.433 1.00 89.44 194 LEU A N 1
ATOM 1468 C CA . LEU A 1 194 ? -0.025 -5.879 0.808 1.00 89.44 194 LEU A CA 1
ATOM 1469 C C . LEU A 1 194 ? -1.499 -5.545 0.560 1.00 89.44 194 LEU A C 1
ATOM 1471 O O . LEU A 1 194 ? -2.040 -4.653 1.204 1.00 89.44 194 LEU A O 1
ATOM 1475 N N . GLY A 1 195 ? -2.166 -6.232 -0.364 1.00 91.12 195 GLY A N 1
ATOM 1476 C CA . GLY A 1 195 ? -3.562 -5.964 -0.705 1.00 91.12 195 GLY A CA 1
ATOM 1477 C C . GLY A 1 195 ? -4.501 -7.028 -0.161 1.00 91.12 195 GLY A C 1
ATOM 1478 O O . GLY A 1 195 ? -5.283 -6.791 0.759 1.00 91.12 195 GLY A O 1
ATOM 1479 N N . LEU A 1 196 ? -4.442 -8.217 -0.753 1.00 93.69 196 LEU A N 1
ATOM 1480 C CA . LEU A 1 196 ? -5.483 -9.224 -0.570 1.00 93.69 196 LEU A CA 1
ATOM 1481 C C . LEU A 1 196 ? -5.483 -9.835 0.839 1.00 93.69 196 LEU A C 1
ATOM 1483 O O . LEU A 1 196 ? -6.550 -10.046 1.413 1.00 93.69 196 LEU A O 1
ATOM 1487 N N . THR A 1 197 ? -4.307 -10.052 1.429 1.00 95.25 197 THR A N 1
ATOM 1488 C CA . THR A 1 197 ? -4.163 -10.574 2.797 1.00 95.25 197 THR A CA 1
ATOM 1489 C C . THR A 1 197 ? -4.775 -9.637 3.853 1.00 95.25 197 THR A C 1
ATOM 1491 O O . THR A 1 197 ? -5.672 -10.080 4.577 1.00 95.25 197 THR A O 1
ATOM 1494 N N . PRO A 1 198 ? -4.393 -8.345 3.956 1.00 92.94 198 PRO A N 1
ATOM 1495 C CA . PRO A 1 198 ? -4.996 -7.449 4.941 1.00 92.94 198 PRO A CA 1
ATOM 1496 C C . PRO A 1 198 ? -6.489 -7.224 4.684 1.00 92.94 198 PRO A C 1
ATOM 1498 O O . PRO A 1 198 ? -7.261 -7.190 5.641 1.00 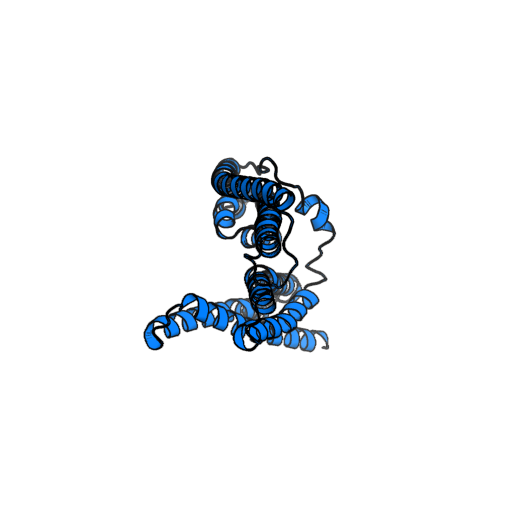92.94 198 PRO A O 1
ATOM 1501 N N . LEU A 1 199 ? -6.933 -7.144 3.423 1.00 92.25 199 LEU A N 1
ATOM 1502 C CA . LEU A 1 199 ? -8.362 -7.049 3.103 1.00 92.25 199 LEU A CA 1
ATOM 1503 C C . LEU A 1 199 ? -9.150 -8.270 3.591 1.00 92.25 199 LEU A C 1
ATOM 1505 O O . LEU A 1 199 ? -10.237 -8.107 4.141 1.00 92.25 199 LEU A O 1
ATOM 1509 N N . THR A 1 200 ? -8.591 -9.471 3.447 1.00 93.88 200 THR A N 1
ATOM 1510 C CA . THR A 1 200 ? -9.180 -10.721 3.951 1.00 93.88 200 THR A CA 1
ATOM 1511 C C . THR A 1 200 ? -9.287 -10.702 5.475 1.00 93.88 200 THR A C 1
ATOM 1513 O O . THR A 1 200 ? -10.347 -11.006 6.020 1.00 93.88 200 THR A O 1
ATOM 1516 N N . GLY A 1 201 ? -8.239 -10.254 6.174 1.00 92.62 201 GLY A N 1
ATOM 1517 C CA . GLY A 1 201 ? -8.273 -10.095 7.631 1.00 92.62 201 GLY A CA 1
ATOM 1518 C C . GLY A 1 201 ? -9.340 -9.095 8.093 1.00 92.62 201 GLY A C 1
ATOM 1519 O O . GLY A 1 201 ? -10.106 -9.383 9.012 1.00 92.62 201 GLY A O 1
ATOM 1520 N N . ILE A 1 202 ? -9.455 -7.943 7.419 1.00 90.38 202 ILE A N 1
ATOM 1521 C CA . ILE A 1 202 ? -10.500 -6.943 7.703 1.00 90.38 202 ILE A CA 1
ATOM 1522 C C . ILE A 1 202 ? -11.896 -7.511 7.433 1.00 90.38 202 ILE A C 1
ATOM 1524 O O . ILE A 1 202 ? -12.809 -7.276 8.226 1.00 90.38 202 ILE A O 1
ATOM 1528 N N . ALA A 1 203 ? -12.069 -8.240 6.329 1.00 90.50 203 ALA A N 1
ATOM 1529 C CA . ALA A 1 203 ? -13.331 -8.866 5.952 1.00 90.50 203 ALA A CA 1
ATOM 1530 C C . ALA A 1 203 ? -13.805 -9.845 7.037 1.00 90.50 203 ALA A C 1
ATOM 1532 O O . ALA A 1 203 ? -14.929 -9.719 7.520 1.00 90.50 203 ALA A O 1
ATOM 1533 N N . MET A 1 204 ? -12.922 -10.737 7.501 1.00 90.69 204 MET A N 1
ATOM 1534 C CA . MET A 1 204 ? -13.208 -11.661 8.607 1.00 90.69 204 MET A CA 1
ATOM 1535 C C . MET A 1 204 ? -13.541 -10.935 9.909 1.00 90.69 204 MET A C 1
ATOM 1537 O O . MET A 1 204 ? -14.483 -11.311 10.607 1.00 90.69 204 MET A O 1
ATOM 1541 N N . TYR A 1 205 ? -12.777 -9.892 10.244 1.00 88.50 205 TYR A N 1
ATOM 1542 C CA . TYR A 1 205 ? -12.984 -9.124 11.468 1.00 88.50 205 TYR A CA 1
ATOM 1543 C C . TYR A 1 205 ? -14.340 -8.408 11.470 1.00 88.50 205 TYR A C 1
ATOM 1545 O O . TYR A 1 205 ? -15.090 -8.508 12.440 1.00 88.50 205 TYR A O 1
ATOM 1553 N N . ARG A 1 206 ? -14.677 -7.703 10.382 1.00 86.00 206 ARG A N 1
ATOM 1554 C CA . ARG A 1 206 ? -15.944 -6.969 10.258 1.00 86.00 206 ARG A CA 1
ATOM 1555 C C . ARG A 1 206 ? -17.146 -7.909 10.225 1.00 86.00 206 ARG A C 1
ATOM 1557 O O . ARG A 1 206 ? -18.074 -7.702 11.001 1.00 86.00 206 ARG A O 1
ATOM 1564 N N . HIS A 1 207 ? -17.099 -8.963 9.409 1.00 86.06 207 HIS A N 1
ATOM 1565 C CA . HIS A 1 207 ? -18.168 -9.964 9.369 1.00 86.06 207 HIS A CA 1
ATOM 1566 C C . HIS A 1 207 ? -18.355 -10.628 10.740 1.00 86.06 207 HIS A C 1
ATOM 1568 O O . HIS A 1 207 ? -19.475 -10.714 11.249 1.00 86.06 207 HIS A O 1
ATOM 1574 N N . GLY A 1 208 ? -17.247 -11.006 11.387 1.00 78.75 208 GLY A N 1
ATOM 1575 C CA . GLY A 1 208 ? -17.256 -11.515 12.751 1.00 78.75 208 GLY A CA 1
ATOM 1576 C C . GLY A 1 208 ? -17.924 -10.545 13.724 1.00 78.75 208 GLY A C 1
ATOM 1577 O O . GLY A 1 208 ? -18.759 -10.962 14.518 1.00 78.75 208 GLY A O 1
ATOM 1578 N N . LYS A 1 209 ? -17.629 -9.244 13.629 1.00 77.56 209 LYS A N 1
ATOM 1579 C CA . LYS A 1 209 ? -18.236 -8.210 14.478 1.00 77.56 209 LYS A CA 1
ATOM 1580 C C . LYS A 1 209 ? -19.742 -8.092 14.333 1.00 77.56 209 LYS A C 1
ATOM 1582 O O . LYS A 1 209 ? -20.427 -7.929 15.338 1.00 77.56 209 LYS A O 1
ATOM 1587 N N . GLU A 1 210 ? -20.239 -8.171 13.111 1.00 75.12 210 GLU A N 1
ATOM 1588 C CA . GLU A 1 210 ? -21.659 -7.988 12.821 1.00 75.12 210 GLU A CA 1
ATOM 1589 C C . GLU A 1 210 ? -22.492 -9.224 13.196 1.00 75.12 210 GLU A C 1
ATOM 1591 O O . GLU A 1 210 ? -23.603 -9.069 13.695 1.00 75.12 210 GLU A O 1
ATOM 1596 N N . HIS A 1 211 ? -21.947 -10.433 13.016 1.00 69.56 211 HIS A N 1
ATOM 1597 C CA . HIS A 1 211 ? -22.732 -11.674 13.085 1.00 69.56 211 HIS A CA 1
ATOM 1598 C C . HIS A 1 211 ? -22.318 -12.640 14.217 1.00 69.56 211 HIS A C 1
ATOM 1600 O O . HIS A 1 211 ? -23.119 -13.475 14.629 1.00 69.56 211 HIS A O 1
ATOM 1606 N N . TRP A 1 212 ? -21.078 -12.571 14.719 1.00 62.81 212 TRP A N 1
ATOM 1607 C CA . TRP A 1 212 ? -20.501 -13.588 15.622 1.00 62.81 212 TRP A CA 1
ATOM 1608 C C . TRP A 1 212 ? -20.089 -13.010 16.981 1.00 62.81 212 TRP A C 1
ATOM 1610 O O . TRP A 1 212 ? -20.185 -13.703 17.984 1.00 62.81 212 TRP A O 1
ATOM 1620 N N . LEU A 1 213 ? -19.677 -11.740 17.048 1.00 57.78 213 LEU A N 1
ATOM 1621 C CA . LEU A 1 213 ? -19.192 -11.081 18.272 1.00 57.78 213 LEU A CA 1
ATOM 1622 C C . LEU A 1 213 ? -20.297 -10.722 19.286 1.00 57.78 213 LEU A C 1
ATOM 1624 O O . LEU A 1 213 ? -20.011 -10.048 20.271 1.00 57.78 213 LEU A O 1
ATOM 1628 N N . GLN A 1 214 ? -21.542 -11.155 19.070 1.00 59.25 214 GLN A N 1
ATOM 1629 C CA . GLN A 1 214 ? -22.616 -11.021 20.064 1.00 59.25 214 GLN A CA 1
ATOM 1630 C C . GLN A 1 214 ? -22.595 -12.148 21.115 1.00 59.25 214 GLN A C 1
ATOM 1632 O O . GLN A 1 214 ? -23.219 -12.014 22.163 1.00 59.25 214 GLN A O 1
ATOM 1637 N N . ASP A 1 215 ? -21.851 -13.228 20.851 1.00 63.69 215 ASP A N 1
ATOM 1638 C CA . ASP A 1 215 ? -21.688 -14.390 21.726 1.00 63.69 215 ASP A CA 1
ATOM 1639 C C . ASP A 1 215 ? -20.199 -14.553 22.097 1.00 63.69 215 ASP A C 1
ATOM 1641 O O . ASP A 1 215 ? -19.321 -14.552 21.227 1.00 63.69 215 ASP A O 1
ATOM 1645 N N . ALA A 1 216 ? -19.903 -14.655 23.397 1.00 59.16 216 ALA A N 1
ATOM 1646 C CA . ALA A 1 216 ? -18.540 -14.641 23.933 1.00 59.16 216 ALA A CA 1
ATOM 1647 C C . ALA A 1 216 ? -17.694 -15.827 23.432 1.00 59.16 216 ALA A C 1
ATOM 1649 O O . ALA A 1 216 ? -16.508 -15.658 23.130 1.00 59.16 216 ALA A O 1
ATOM 1650 N N . ASP A 1 217 ? -18.308 -17.000 23.251 1.00 65.38 217 ASP A N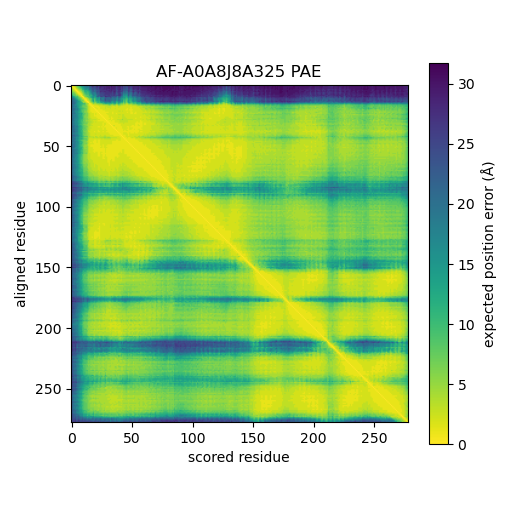 1
ATOM 1651 C CA . ASP A 1 217 ? -17.616 -18.177 22.716 1.00 65.38 217 ASP A CA 1
ATOM 1652 C C . ASP A 1 217 ? -17.259 -17.972 21.238 1.00 65.38 217 ASP A C 1
ATOM 1654 O O . ASP A 1 217 ? -16.138 -18.255 20.799 1.00 65.38 217 ASP A O 1
ATOM 1658 N N . ARG A 1 218 ? -18.172 -17.371 20.466 1.00 62.69 218 ARG A N 1
ATOM 1659 C CA . ARG A 1 218 ? -17.976 -17.073 19.038 1.00 62.69 218 ARG A CA 1
ATOM 1660 C C . ARG A 1 218 ? -16.962 -15.959 18.792 1.00 62.69 218 ARG A C 1
ATOM 1662 O O . ARG A 1 218 ? -16.261 -15.990 17.777 1.00 62.69 218 ARG A O 1
ATOM 1669 N N . GLN A 1 219 ? -16.808 -15.035 19.738 1.00 58.94 219 GLN A N 1
ATOM 1670 C CA . GLN A 1 219 ? -15.803 -13.979 19.681 1.00 58.94 219 GLN A CA 1
ATOM 1671 C C . GLN A 1 219 ? -14.370 -14.497 19.695 1.00 58.94 219 GLN A C 1
ATOM 1673 O O . GLN A 1 219 ? -13.552 -14.053 18.883 1.00 58.94 219 GLN A O 1
ATOM 1678 N N . SER A 1 220 ? -14.072 -15.465 20.563 1.00 61.75 220 SER A N 1
ATOM 1679 C CA . SER A 1 220 ? -12.740 -16.075 20.646 1.00 61.75 220 SER A CA 1
ATOM 1680 C C . SER A 1 220 ? -12.290 -16.664 19.300 1.00 61.75 220 SER A C 1
ATOM 1682 O O . SER A 1 220 ? -11.121 -16.570 18.916 1.00 61.75 220 SER A O 1
ATOM 1684 N N . HIS A 1 221 ? -13.239 -17.195 18.527 1.00 72.44 221 HIS A N 1
ATOM 1685 C CA . HIS A 1 221 ? -12.953 -17.866 17.271 1.00 72.44 221 HIS A CA 1
ATOM 1686 C C . HIS A 1 221 ? -12.501 -16.911 16.171 1.00 72.44 221 HIS A C 1
ATOM 1688 O O . HIS A 1 221 ? -11.539 -17.226 15.478 1.00 72.44 221 HIS A O 1
ATOM 1694 N N . VAL A 1 222 ? -13.129 -15.746 15.989 1.00 74.06 222 VAL A N 1
ATOM 1695 C CA . VAL A 1 222 ? -12.725 -14.807 14.919 1.00 74.06 222 VAL A CA 1
ATOM 1696 C C . VAL A 1 222 ? -11.293 -14.318 15.149 1.00 74.06 222 VAL A C 1
ATOM 1698 O O . VAL A 1 222 ? -10.484 -14.299 14.221 1.00 74.06 222 VAL A O 1
ATOM 1701 N N . PHE A 1 223 ? -10.949 -14.008 16.401 1.00 79.06 223 PHE A N 1
ATOM 1702 C CA . PHE A 1 223 ? -9.584 -13.635 16.764 1.00 79.06 223 PHE A CA 1
ATOM 1703 C C . PHE A 1 223 ? -8.594 -14.781 16.572 1.00 79.06 223 PHE A C 1
ATOM 1705 O O . PHE A 1 223 ? -7.470 -14.523 16.151 1.00 79.06 223 PHE A O 1
ATOM 1712 N N . ALA A 1 224 ? -8.999 -16.033 16.793 1.00 85.50 224 ALA A N 1
ATOM 1713 C CA . ALA A 1 224 ? -8.148 -17.183 16.506 1.00 85.50 224 ALA A CA 1
ATOM 1714 C C . ALA A 1 224 ? -7.813 -17.297 15.008 1.00 85.50 224 ALA A C 1
ATOM 1716 O O . ALA A 1 224 ? -6.663 -17.562 14.673 1.00 85.50 224 ALA A O 1
ATOM 1717 N N . HIS A 1 225 ? -8.760 -17.024 14.102 1.00 87.62 225 HIS A N 1
ATOM 1718 C CA . HIS A 1 225 ? -8.511 -17.135 12.657 1.00 87.62 225 HIS A CA 1
ATOM 1719 C C . HIS A 1 225 ? -7.500 -16.101 12.132 1.00 87.62 225 HIS A C 1
ATOM 1721 O O . HIS A 1 225 ? -6.783 -16.375 11.170 1.00 87.62 225 HIS A O 1
ATOM 1727 N N . ILE A 1 226 ? -7.407 -14.933 12.768 1.00 87.56 226 ILE A N 1
ATOM 1728 C CA . ILE A 1 226 ? -6.440 -13.889 12.393 1.00 87.56 226 ILE A CA 1
ATOM 1729 C C . ILE A 1 226 ? -5.142 -14.027 13.203 1.00 87.56 226 ILE A C 1
ATOM 1731 O O . ILE A 1 226 ? -4.047 -13.913 12.658 1.00 87.56 226 ILE A O 1
ATOM 1735 N N . GLY A 1 227 ? -5.252 -14.292 14.504 1.00 90.00 227 GLY A N 1
ATOM 1736 C CA . GLY A 1 227 ? -4.126 -14.333 15.434 1.00 90.00 227 GLY A CA 1
ATOM 1737 C C . GLY A 1 227 ? -3.276 -15.598 15.330 1.00 90.00 227 GLY A C 1
ATOM 1738 O O . GLY A 1 227 ? -2.055 -15.511 15.447 1.00 90.00 227 GLY A O 1
ATOM 1739 N N . LEU A 1 228 ? -3.879 -16.764 15.071 1.00 93.94 228 LEU A N 1
ATOM 1740 C CA . LEU A 1 228 ? -3.132 -18.021 14.974 1.00 93.94 228 LEU A CA 1
ATOM 1741 C C . LEU A 1 228 ? -2.116 -18.001 13.818 1.00 93.94 228 LEU A C 1
ATOM 1743 O O . LEU A 1 228 ? -0.964 -18.347 14.067 1.00 93.94 228 LEU A O 1
ATOM 1747 N N . PRO A 1 229 ? -2.450 -17.537 12.599 1.00 96.62 229 PRO A N 1
ATOM 1748 C CA . PRO A 1 229 ? -1.461 -17.390 11.532 1.00 96.62 229 PRO A CA 1
ATOM 1749 C C . PRO A 1 229 ? -0.286 -16.476 11.894 1.00 96.62 229 PRO A C 1
ATOM 1751 O O . PRO A 1 229 ? 0.850 -16.789 11.548 1.00 96.62 229 PRO A O 1
ATOM 1754 N N . ILE A 1 230 ? -0.525 -15.390 12.638 1.00 94.38 230 ILE A N 1
ATOM 1755 C CA . ILE A 1 230 ? 0.539 -14.492 13.122 1.00 94.38 230 ILE A CA 1
ATOM 1756 C C . ILE A 1 230 ? 1.450 -15.223 14.116 1.00 94.38 230 ILE A C 1
ATOM 1758 O O . ILE A 1 230 ? 2.673 -15.129 14.023 1.00 94.38 230 ILE A O 1
ATOM 1762 N N . LEU A 1 231 ? 0.872 -15.985 15.048 1.00 95.38 231 LEU A N 1
ATOM 1763 C CA . LEU A 1 231 ? 1.641 -16.796 15.993 1.00 95.38 231 LEU A CA 1
ATOM 1764 C C . LEU A 1 231 ? 2.478 -17.859 15.266 1.00 95.38 231 LEU A C 1
ATOM 1766 O O . LEU A 1 231 ? 3.659 -18.025 15.564 1.00 95.38 231 LEU A O 1
ATOM 1770 N N . VAL A 1 232 ? 1.886 -18.541 14.284 1.00 96.44 232 VAL A N 1
ATOM 1771 C CA . VAL A 1 232 ? 2.570 -19.534 13.445 1.00 96.44 232 VAL A CA 1
ATOM 1772 C C . VAL A 1 232 ? 3.725 -18.891 12.671 1.00 96.44 232 VAL A C 1
ATOM 1774 O O . VAL A 1 232 ? 4.808 -19.467 12.615 1.00 96.44 232 VAL A O 1
ATOM 1777 N N . ALA A 1 233 ? 3.549 -17.670 12.163 1.00 95.88 233 ALA A N 1
ATOM 1778 C CA . ALA A 1 233 ? 4.614 -16.900 11.526 1.00 95.88 233 ALA A CA 1
ATOM 1779 C C . ALA A 1 233 ? 5.759 -16.558 12.488 1.00 95.88 233 ALA A C 1
ATOM 1781 O O . ALA A 1 233 ? 6.925 -16.702 12.130 1.00 95.88 233 ALA A O 1
ATOM 1782 N N . ALA A 1 234 ? 5.444 -16.137 13.717 1.00 96.19 234 ALA A N 1
ATOM 1783 C CA . ALA A 1 234 ? 6.445 -15.824 14.737 1.00 96.19 234 ALA A CA 1
ATOM 1784 C C . ALA A 1 234 ? 7.263 -17.064 15.136 1.00 96.19 234 ALA A C 1
ATOM 1786 O O . ALA A 1 234 ? 8.485 -16.989 15.270 1.00 96.19 234 ALA A O 1
ATOM 1787 N N . ILE A 1 235 ? 6.604 -18.220 15.264 1.00 95.94 235 ILE A N 1
ATOM 1788 C CA . ILE A 1 235 ? 7.277 -19.508 15.472 1.00 95.94 235 ILE A CA 1
ATOM 1789 C C . ILE A 1 235 ? 8.133 -19.856 14.250 1.00 95.94 235 ILE A C 1
ATOM 1791 O O . ILE A 1 235 ? 9.297 -20.215 14.409 1.00 95.94 235 ILE A O 1
ATOM 1795 N N . GLY A 1 236 ? 7.593 -19.701 13.039 1.00 95.00 236 GLY A N 1
ATOM 1796 C CA . GLY A 1 236 ? 8.311 -19.931 11.784 1.00 95.00 236 GLY A CA 1
ATOM 1797 C C . GLY A 1 236 ? 9.583 -19.090 11.677 1.00 95.00 236 GLY A C 1
ATOM 1798 O O . GLY A 1 236 ? 10.640 -19.626 11.360 1.00 95.00 236 GLY A O 1
ATOM 1799 N N . TYR A 1 237 ? 9.509 -17.807 12.038 1.00 95.94 237 TYR A N 1
ATOM 1800 C CA . TYR A 1 237 ? 10.668 -16.922 12.138 1.00 95.94 237 TYR A CA 1
ATOM 1801 C C . TYR A 1 237 ? 11.702 -17.456 13.132 1.00 95.94 237 TYR A C 1
ATOM 1803 O O . TYR A 1 237 ? 12.876 -17.586 12.794 1.00 95.94 237 TYR A O 1
ATOM 1811 N N . ALA A 1 238 ? 11.272 -17.789 14.355 1.00 95.19 238 ALA A N 1
ATOM 1812 C CA . ALA A 1 238 ? 12.168 -18.263 15.404 1.00 95.19 238 ALA A CA 1
ATOM 1813 C C . ALA A 1 238 ? 12.868 -19.569 15.005 1.00 95.19 238 ALA A C 1
ATOM 1815 O O . ALA A 1 238 ? 14.078 -19.689 15.187 1.00 95.19 238 ALA A O 1
ATOM 1816 N N . VAL A 1 239 ? 12.140 -20.521 14.417 1.00 94.88 239 VAL A N 1
ATOM 1817 C CA . VAL A 1 239 ? 12.689 -21.789 13.912 1.00 94.88 239 VAL A CA 1
ATOM 1818 C C . VAL A 1 239 ? 13.639 -21.541 12.743 1.00 94.88 239 VAL A C 1
ATOM 1820 O O . VAL A 1 239 ? 14.748 -22.071 12.731 1.00 94.88 239 VAL A O 1
ATOM 1823 N N . SER A 1 240 ? 13.245 -20.706 11.782 1.00 93.88 240 SER A N 1
ATOM 1824 C CA . SER A 1 240 ? 14.075 -20.393 10.618 1.00 93.88 240 SER A CA 1
ATOM 1825 C C . SER A 1 240 ? 15.401 -19.736 11.027 1.00 93.88 240 SER A C 1
ATOM 1827 O O . SER A 1 240 ? 16.472 -20.126 10.561 1.00 93.88 240 SER A O 1
ATOM 1829 N N . TRP A 1 241 ? 15.344 -18.796 11.973 1.00 91.88 241 TRP A N 1
ATOM 1830 C CA . TRP A 1 241 ? 16.516 -18.092 12.479 1.00 91.88 241 TRP A CA 1
ATOM 1831 C C . TRP A 1 241 ? 17.413 -18.974 13.360 1.00 91.88 241 TRP A C 1
ATOM 1833 O O . TRP A 1 241 ? 18.623 -19.021 13.148 1.00 91.88 241 TRP A O 1
ATOM 1843 N N . SER A 1 242 ? 16.841 -19.677 14.343 1.00 92.38 242 SER A N 1
ATOM 1844 C CA . SER A 1 242 ? 17.619 -20.409 15.357 1.00 92.38 242 SER A CA 1
ATOM 1845 C C . SER A 1 242 ? 18.050 -21.812 14.932 1.00 92.38 242 SER A C 1
ATOM 1847 O O . SER A 1 242 ? 19.108 -22.272 15.357 1.00 92.38 242 SER A O 1
ATOM 1849 N N . PHE A 1 243 ? 17.250 -22.495 14.110 1.00 92.44 243 PHE A N 1
ATOM 1850 C CA . PHE A 1 243 ? 17.480 -23.890 13.738 1.00 92.44 243 PHE A CA 1
ATOM 1851 C C . PHE A 1 243 ? 17.936 -24.031 12.287 1.00 92.44 243 PHE A C 1
ATOM 1853 O O . PHE A 1 243 ? 18.946 -24.676 12.025 1.00 92.44 243 PHE A O 1
ATOM 1860 N N . ALA A 1 244 ? 17.217 -23.413 11.344 1.00 89.38 244 ALA A N 1
ATOM 1861 C CA . ALA A 1 244 ? 17.522 -23.555 9.918 1.00 89.38 244 ALA A CA 1
ATOM 1862 C C . ALA A 1 244 ? 18.663 -22.642 9.436 1.00 89.38 244 ALA A C 1
ATOM 1864 O O . ALA A 1 244 ? 19.144 -22.828 8.321 1.00 89.38 244 ALA A O 1
ATOM 1865 N N . GLN A 1 245 ? 19.084 -21.667 10.255 1.00 92.25 245 GLN A N 1
ATOM 1866 C CA . GLN A 1 245 ? 20.089 -20.654 9.905 1.00 92.25 245 GLN A CA 1
ATOM 1867 C C . GLN A 1 245 ? 19.810 -19.997 8.544 1.00 92.25 245 GLN A C 1
ATOM 1869 O O . GLN A 1 245 ? 20.717 -19.777 7.739 1.00 92.25 245 GLN A O 1
ATOM 1874 N N . SER A 1 246 ? 18.534 -19.716 8.266 1.00 93.06 24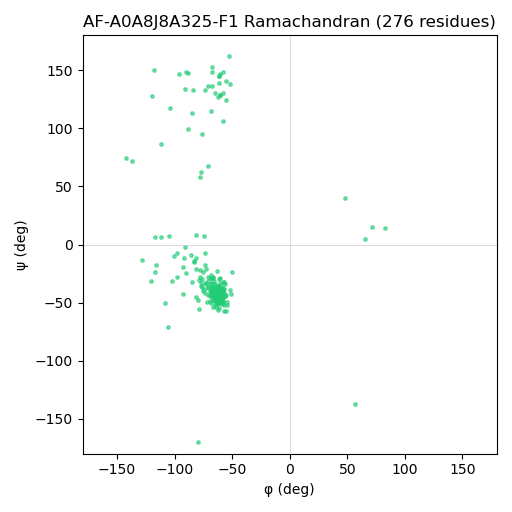6 SER A N 1
ATOM 1875 C CA . SER A 1 246 ? 18.121 -19.166 6.977 1.00 93.06 246 SER A CA 1
ATOM 1876 C C . SER A 1 246 ? 18.766 -17.810 6.710 1.00 93.06 246 SER A C 1
ATOM 1878 O O . SER A 1 246 ? 18.917 -16.980 7.608 1.00 93.06 246 SER A O 1
ATOM 1880 N N . VAL A 1 247 ? 19.081 -17.555 5.439 1.00 92.31 247 VAL A N 1
ATOM 1881 C CA . VAL A 1 247 ? 19.576 -16.255 4.963 1.00 92.31 247 VAL A CA 1
ATOM 1882 C C . VAL A 1 247 ? 18.482 -15.184 5.049 1.00 92.31 247 VAL A C 1
ATOM 1884 O O . VAL A 1 247 ? 18.784 -14.002 5.199 1.00 92.31 247 VAL A O 1
ATOM 1887 N N . SER A 1 248 ? 17.205 -15.581 4.987 1.00 93.06 248 SER A N 1
ATOM 1888 C CA . SER A 1 248 ? 16.065 -14.661 5.067 1.00 93.06 248 SER A CA 1
ATOM 1889 C C . SER A 1 248 ? 14.951 -15.206 5.973 1.00 93.06 248 SER A C 1
ATOM 1891 O O . SER A 1 248 ? 13.869 -15.551 5.491 1.00 93.06 248 SER A O 1
ATOM 1893 N N . PRO A 1 249 ? 15.150 -15.226 7.306 1.00 93.25 249 PRO A N 1
ATOM 1894 C CA . PRO A 1 249 ? 14.148 -15.757 8.235 1.00 93.25 249 PRO A CA 1
ATOM 1895 C C . PRO A 1 249 ? 12.811 -15.009 8.188 1.00 93.25 249 PRO A C 1
ATOM 1897 O O . PRO A 1 249 ? 11.750 -15.579 8.427 1.00 93.25 249 PRO A O 1
ATOM 1900 N N . GLN A 1 250 ? 12.851 -13.723 7.836 1.00 92.94 250 GLN A N 1
ATOM 1901 C CA . GLN A 1 250 ? 11.669 -12.890 7.603 1.00 92.94 250 GLN A CA 1
ATOM 1902 C C . GLN A 1 250 ? 10.854 -13.334 6.378 1.00 92.94 250 GLN A C 1
ATOM 1904 O O . GLN A 1 250 ? 9.625 -13.307 6.419 1.00 92.94 250 GLN A O 1
ATOM 1909 N N . GLY A 1 251 ? 11.523 -13.762 5.301 1.00 92.00 251 GLY A N 1
ATOM 1910 C CA . GLY A 1 251 ? 10.864 -14.301 4.113 1.00 92.00 251 GLY A CA 1
ATOM 1911 C C . GLY A 1 251 ? 10.211 -15.643 4.420 1.00 92.00 251 GLY A C 1
ATOM 1912 O O . GLY A 1 251 ? 9.034 -15.835 4.124 1.00 92.00 251 GLY A O 1
ATOM 1913 N N . ASP A 1 252 ? 10.934 -16.524 5.111 1.00 93.88 252 ASP A N 1
ATOM 1914 C CA . ASP A 1 252 ? 10.416 -17.828 5.534 1.00 93.88 252 ASP A CA 1
ATOM 1915 C C . ASP A 1 252 ? 9.174 -17.670 6.423 1.00 93.88 252 ASP A C 1
ATOM 1917 O O . ASP A 1 252 ? 8.142 -18.299 6.185 1.00 93.88 252 ASP A O 1
ATOM 1921 N N . ALA A 1 253 ? 9.234 -16.760 7.400 1.00 96.00 253 ALA A N 1
ATOM 1922 C CA . ALA A 1 253 ? 8.105 -16.428 8.261 1.00 96.00 253 ALA A CA 1
ATOM 1923 C C . ALA A 1 253 ? 6.891 -15.903 7.479 1.00 96.00 253 ALA A C 1
ATOM 1925 O O . ALA A 1 253 ? 5.759 -16.246 7.816 1.00 96.00 253 ALA A O 1
ATOM 1926 N N . MET A 1 254 ? 7.107 -15.105 6.427 1.00 95.50 254 MET A N 1
ATOM 1927 C CA . MET A 1 254 ? 6.031 -14.612 5.563 1.00 95.50 254 MET A CA 1
ATOM 1928 C C . MET A 1 254 ? 5.363 -15.750 4.783 1.00 95.50 254 MET A C 1
ATOM 1930 O O . MET A 1 254 ? 4.138 -15.806 4.713 1.00 95.50 254 MET A O 1
ATOM 1934 N N . TYR A 1 255 ? 6.123 -16.697 4.234 1.00 94.56 255 TYR A N 1
ATOM 1935 C CA . TYR A 1 255 ? 5.528 -17.846 3.544 1.00 94.56 255 TYR A CA 1
ATOM 1936 C C . TYR A 1 255 ? 4.763 -18.763 4.503 1.00 94.56 255 TYR A C 1
ATOM 1938 O O . TYR A 1 255 ? 3.656 -19.203 4.189 1.00 94.56 255 TYR A O 1
ATOM 1946 N N . VAL A 1 256 ? 5.306 -18.986 5.702 1.00 95.75 256 VAL A N 1
ATOM 1947 C CA . VAL A 1 256 ? 4.628 -19.726 6.776 1.00 95.75 256 VAL A CA 1
ATOM 1948 C C . VAL A 1 256 ? 3.337 -19.018 7.202 1.00 95.75 256 VAL A C 1
ATOM 1950 O O . VAL A 1 256 ? 2.298 -19.668 7.339 1.00 95.75 256 VAL A O 1
ATOM 1953 N N . PHE A 1 257 ? 3.369 -17.690 7.346 1.00 97.25 257 PHE A N 1
ATOM 1954 C CA . PHE A 1 257 ? 2.185 -16.871 7.597 1.00 97.25 257 PHE A CA 1
ATOM 1955 C C . PHE A 1 257 ? 1.128 -17.060 6.507 1.00 97.25 257 PHE A C 1
ATOM 1957 O O . PHE A 1 257 ? -0.020 -17.357 6.826 1.00 97.25 257 PHE A O 1
ATOM 1964 N N . LEU A 1 258 ? 1.502 -16.913 5.231 1.00 97.00 258 LEU A N 1
ATOM 1965 C CA . LEU A 1 258 ? 0.574 -17.026 4.103 1.00 97.00 258 LEU A CA 1
ATOM 1966 C C . LEU A 1 258 ? -0.058 -18.420 4.026 1.00 97.00 258 LEU A C 1
ATOM 1968 O O . LEU A 1 258 ? -1.260 -18.527 3.801 1.00 97.00 258 LEU A O 1
ATOM 1972 N N . ALA A 1 259 ? 0.712 -19.481 4.279 1.00 96.50 259 ALA A N 1
ATOM 1973 C CA . ALA A 1 259 ? 0.188 -20.843 4.330 1.00 96.50 259 ALA A CA 1
ATOM 1974 C C . ALA A 1 259 ? -0.814 -21.030 5.484 1.00 96.50 259 ALA A C 1
ATOM 1976 O O . ALA A 1 259 ? -1.921 -21.535 5.280 1.00 96.50 259 ALA A O 1
ATOM 1977 N N . ALA A 1 260 ? -0.466 -20.578 6.692 1.00 97.19 260 ALA A N 1
ATOM 1978 C CA . ALA A 1 260 ? -1.347 -20.669 7.854 1.00 97.19 260 ALA A CA 1
ATOM 1979 C C . ALA A 1 260 ? -2.616 -19.817 7.685 1.00 97.19 260 ALA A C 1
ATOM 1981 O O . ALA A 1 260 ? -3.716 -20.257 8.025 1.00 97.19 260 ALA A O 1
ATOM 1982 N N . PHE A 1 261 ? -2.482 -18.612 7.129 1.00 97.69 261 PHE A N 1
ATOM 1983 C CA . PHE A 1 261 ? -3.597 -17.702 6.880 1.00 97.69 261 PHE A CA 1
ATOM 1984 C C . PHE A 1 261 ? -4.514 -18.225 5.769 1.00 97.69 261 PHE A C 1
ATOM 1986 O O . PHE A 1 261 ? -5.733 -18.093 5.877 1.00 97.69 261 PHE A O 1
ATOM 1993 N N . TRP A 1 262 ? -3.971 -18.906 4.756 1.00 97.56 262 TRP A N 1
ATOM 1994 C CA . TRP A 1 262 ? -4.749 -19.620 3.740 1.00 97.56 262 TRP A CA 1
ATOM 1995 C C . TRP A 1 262 ? -5.604 -20.742 4.336 1.00 97.56 262 TRP A C 1
ATOM 1997 O O . TRP A 1 262 ? -6.818 -20.747 4.131 1.00 97.56 262 TRP A O 1
ATOM 2007 N N . ILE A 1 263 ? -5.015 -21.624 5.153 1.00 96.88 263 ILE A N 1
ATOM 2008 C CA . ILE A 1 263 ? -5.763 -22.688 5.850 1.00 96.88 263 ILE A CA 1
ATOM 2009 C C . ILE A 1 263 ? -6.841 -22.078 6.751 1.00 96.88 263 ILE A C 1
ATOM 2011 O O . ILE A 1 263 ? -8.002 -22.482 6.698 1.00 96.88 263 ILE A O 1
ATOM 2015 N N . SER A 1 264 ? -6.476 -21.068 7.541 1.00 96.06 264 SER A N 1
ATOM 2016 C CA . SER A 1 264 ? -7.410 -20.358 8.416 1.00 96.06 264 SER A CA 1
ATOM 2017 C C . SER A 1 264 ? -8.582 -19.750 7.635 1.00 96.06 264 SER A C 1
ATOM 2019 O O . SER A 1 264 ? -9.736 -19.869 8.043 1.00 96.06 264 SER A O 1
ATOM 2021 N N . SER A 1 265 ? -8.312 -19.177 6.459 1.00 95.19 265 SER A N 1
ATOM 2022 C CA . SER A 1 265 ? -9.341 -18.600 5.589 1.00 95.19 265 SER A CA 1
ATOM 2023 C C . SER A 1 265 ? -10.326 -19.635 5.061 1.00 95.19 265 SER A C 1
ATOM 2025 O O . SER A 1 265 ? -11.530 -19.378 5.043 1.00 95.19 265 SER A O 1
ATOM 2027 N N . ILE A 1 266 ? -9.832 -20.815 4.679 1.00 95.06 266 ILE A N 1
ATOM 2028 C CA . ILE A 1 266 ? -10.674 -21.937 4.253 1.00 95.06 266 ILE A CA 1
ATOM 2029 C C . ILE A 1 266 ? -11.574 -22.390 5.401 1.00 95.06 266 ILE A C 1
ATOM 2031 O O . ILE A 1 266 ? -12.787 -22.490 5.225 1.00 95.06 266 ILE A O 1
ATOM 2035 N N . VAL A 1 267 ? -10.997 -22.623 6.584 1.00 92.88 267 VAL A N 1
ATOM 2036 C CA . VAL A 1 267 ? -11.748 -23.071 7.766 1.00 92.88 267 VAL A CA 1
ATOM 2037 C C . VAL A 1 267 ? -12.825 -22.057 8.146 1.00 92.88 267 VAL A C 1
ATOM 2039 O O . VAL A 1 267 ? -13.967 -22.444 8.393 1.00 92.88 267 VAL A O 1
ATOM 2042 N N . TYR A 1 268 ? -12.491 -20.764 8.127 1.00 91.06 268 TYR A N 1
ATOM 2043 C CA . TYR A 1 268 ? -13.437 -19.685 8.393 1.00 91.06 268 TYR A CA 1
ATOM 2044 C C . TYR A 1 268 ? -14.632 -19.723 7.430 1.00 91.06 268 TYR A C 1
ATOM 2046 O O . TYR A 1 268 ? -15.784 -19.685 7.867 1.00 91.06 268 TYR A O 1
ATOM 2054 N N . LEU A 1 269 ? -14.363 -19.832 6.123 1.00 89.88 269 LEU A N 1
ATOM 2055 C CA . LEU A 1 269 ? -15.398 -19.821 5.091 1.00 89.88 269 LEU A CA 1
ATOM 2056 C C . LEU A 1 269 ? -16.285 -21.074 5.143 1.00 89.88 269 LEU A C 1
ATOM 2058 O O . LEU A 1 269 ? -17.506 -20.952 5.067 1.00 89.88 269 LEU A O 1
ATOM 2062 N N . ILE A 1 270 ? -15.690 -22.262 5.322 1.00 89.31 270 ILE A N 1
ATOM 2063 C CA . ILE A 1 270 ? -16.431 -23.526 5.469 1.00 89.31 270 ILE A CA 1
ATOM 2064 C C . ILE A 1 270 ? -17.346 -23.456 6.686 1.00 89.31 270 ILE A C 1
ATOM 2066 O O . ILE A 1 270 ? -18.533 -23.748 6.571 1.00 89.31 270 ILE A O 1
ATOM 2070 N N . ARG A 1 271 ? -16.815 -23.033 7.840 1.00 85.12 271 ARG A N 1
ATOM 2071 C CA . ARG A 1 271 ? -17.591 -22.966 9.080 1.00 85.12 271 ARG A CA 1
ATOM 2072 C C . ARG A 1 271 ? -18.784 -22.034 8.931 1.00 85.12 271 ARG A C 1
ATOM 2074 O O . ARG A 1 271 ? -19.882 -22.394 9.340 1.00 85.12 271 ARG A O 1
ATOM 2081 N N . TRP A 1 272 ? -18.581 -20.864 8.326 1.00 82.19 272 TRP A N 1
ATOM 2082 C CA . TRP A 1 272 ? -19.684 -19.953 8.045 1.00 82.19 272 TRP A CA 1
ATOM 2083 C C . TRP A 1 272 ? -20.750 -20.598 7.159 1.00 82.19 272 TRP A C 1
ATOM 2085 O O . TRP A 1 272 ? -21.938 -20.531 7.489 1.00 82.19 272 TRP A O 1
ATOM 2095 N N . TRP A 1 273 ? -20.340 -21.254 6.073 1.00 81.06 273 TRP A N 1
ATOM 2096 C CA . TRP A 1 273 ? -21.279 -21.900 5.163 1.00 81.06 273 TRP A CA 1
ATOM 2097 C C . TRP A 1 273 ? -22.103 -22.978 5.877 1.00 81.06 273 TRP A C 1
ATOM 2099 O O . TRP A 1 273 ? -23.320 -22.996 5.745 1.00 81.06 273 TRP A O 1
ATOM 2109 N N . THR A 1 274 ? -21.475 -23.797 6.722 1.00 80.81 274 THR A N 1
ATOM 2110 C CA . THR A 1 274 ? -22.187 -24.838 7.479 1.00 80.81 274 THR A CA 1
ATOM 2111 C C . THR A 1 274 ? -23.123 -24.276 8.550 1.00 80.81 274 THR A C 1
ATOM 2113 O O . THR A 1 274 ? -24.171 -24.852 8.798 1.00 80.81 274 THR A O 1
ATOM 2116 N N . THR A 1 275 ? -22.782 -23.142 9.173 1.00 73.62 275 THR A N 1
ATOM 2117 C CA . THR A 1 275 ? -23.628 -22.512 10.209 1.00 73.62 275 THR A CA 1
ATOM 2118 C C . THR A 1 275 ? -24.755 -21.641 9.656 1.00 73.62 275 THR A C 1
ATOM 2120 O O . THR A 1 275 ? -25.631 -21.246 10.410 1.00 73.62 275 THR A O 1
ATOM 2123 N N . SER A 1 276 ? -24.705 -21.274 8.372 1.00 61.22 276 SER A N 1
ATOM 2124 C CA . SER A 1 276 ? -25.757 -20.488 7.705 1.00 61.22 276 SER A CA 1
ATOM 2125 C C . SER A 1 276 ? -26.811 -21.362 7.021 1.00 61.22 276 SER A C 1
ATOM 2127 O O . SER A 1 276 ? -27.847 -20.852 6.603 1.00 61.22 276 SER A O 1
ATOM 2129 N N . SER A 1 277 ? -26.542 -22.664 6.895 1.00 56.41 277 SER A N 1
ATOM 2130 C CA . SER A 1 277 ? -27.468 -23.674 6.375 1.00 56.41 277 SER A CA 1
ATOM 2131 C C . SER A 1 277 ? -28.335 -24.353 7.445 1.00 56.41 277 SER A C 1
ATOM 2133 O O . SER A 1 277 ? -29.150 -25.202 7.089 1.00 56.41 277 SER A O 1
ATOM 2135 N N . GLU A 1 278 ? -28.143 -24.007 8.720 1.00 46.03 278 GLU A N 1
ATOM 2136 C CA . GLU A 1 278 ? -28.991 -24.399 9.860 1.00 46.03 278 GLU A CA 1
ATOM 2137 C C . GLU A 1 278 ? -29.976 -23.276 10.208 1.00 46.03 278 GLU A C 1
ATOM 2139 O O . GLU A 1 278 ? -31.146 -23.602 10.510 1.00 46.03 278 GLU A O 1
#

Solvent-accessible surface area (backbone atoms only — not comparable to full-atom values): 14653 Å² total; per-residue (Å²): 134,86,81,78,76,80,79,78,72,73,61,63,51,78,60,42,34,66,66,25,25,46,40,32,62,54,19,65,87,44,34,44,44,44,14,43,52,44,36,73,66,43,83,52,70,54,28,27,49,26,17,44,29,43,23,19,34,29,49,43,51,48,52,52,47,51,54,34,53,51,42,48,52,52,49,27,22,38,66,67,70,38,77,58,98,52,78,60,56,57,71,73,58,46,53,53,51,48,53,52,42,51,51,40,47,53,49,48,54,50,52,55,58,43,48,57,56,53,23,52,52,37,23,54,36,20,72,74,58,36,72,54,71,52,87,92,41,47,68,51,56,80,73,47,43,86,79,60,61,58,83,85,40,30,66,58,46,42,50,49,40,61,59,48,49,60,54,37,54,44,41,67,75,67,47,71,95,42,59,67,54,52,52,51,27,52,55,44,46,48,44,41,62,61,43,46,48,54,50,31,51,50,30,51,52,52,52,29,58,78,76,33,53,88,39,78,74,50,36,56,48,53,52,44,49,59,48,47,20,53,52,50,13,53,50,37,24,50,46,26,48,75,70,65,62,46,96,49,23,70,57,53,11,48,53,44,21,52,54,41,37,43,54,30,50,51,53,53,52,51,51,51,54,62,65,70,76,110

Sequence (278 aa):
MTSTPPTPGPKLLEERSLGGILIHFLAIPTGVVGAGILYLLATDEFTKRNARNALDWHLTVLLITAITFGSVLTYAELTGQGITDVSILPSSVSTVAGIVTSALLMLWFAVTAWTFAVGLIAMVKAIFGTAWRYPFSLALVERFGSHINLSDRWPLVILGYIVLSPLLIWAVFFAPANDAIVILSAFGLLGLILGLTPLTGIAMYRHGKEHWLQDADRQSHVFAHIGLPILVAAIGYAVSWSFAQSVSPQGDAMYVFLAAFWISSIVYLIRWWTTSSE

Radius of gyration: 22.83 Å; Cα contacts (8 Å, |Δi|>4): 281; chains: 1; bounding box: 50×45×82 Å

Foldseek 3Di:
DDDDPPDDDDCVCLLQPPLLQCQLVVCLVLFLQSLVLQCLVDPHPSNNLSSLLSNLLSVVLVVLVCVLVVLVQVLCQQCVNHQDPDDHDDPVVSVVSVVVSVVSVVVSVVSSVVSVVQSVVCSVCSNVSDSDHGPPGDSCCVVCVVVDDLQVCLLVLLVCLLVLLVVLVCLCPPNPPRRVSVVVSVVSVVCSLSPSLSSNLSSLVSNCVVPQVVDPVSNVLSCCLQVVLVVQLVVQLVCCVPPVVDPCSVVRSVVSSSVSNSVSSVVSSVVVVVVVVD